Protein 5MUJ (pdb70)

InterPro domains:
  IPR006101 Glycoside hydrolase, family 2 [PR00132] (683-697)
  IPR006101 Glycoside hydrolase, family 2 [PR00132] (714-732)
  IPR006101 Glycoside hydrolase, family 2 [PR00132] (778-793)
  IPR006102 Glycoside hydrolase family 2, immunoglobulin-like beta-sandwich [PF00703] (569-666)
  IPR006103 Glycoside hydrolase family 2, catalytic domain [PF02836] (677-815)
  IPR008979 Galactose-binding-like domain superfamily [SSF49785] (380-556)
  IPR013783 Immunoglobulin-like fold [G3DSA:2.60.40.10] (556-666)
  IPR013783 Immunoglobulin-like fold [G3DSA:2.60.40.10] (971-1055)
  IPR017853 Glycoside hydrolase superfamily [SSF51445] (663-964)
  IPR021720 Malectin domain [PF11721] (1085-1246)
  IPR023296 Glycosyl hydrolase, five-bladed beta-propeller domain superfamily [G3DSA:2.115.10.20] (19-275)
  IPR023296 Glycosyl hydrolase, five-bladed beta-propeller domain superfamily [G3DSA:2.115.10.20] (276-390)
  IPR023296 Glycosyl hydrolase, five-bladed beta-propeller domain superfamily [SSF75005] (61-287)
  IPR023296 Glycosyl hydrolase, five-bladed beta-propeller domain superfamily [SSF75005] (272-367)
  IPR036156 Beta-Galactosidase/glucuronidase domain superfamily [SSF49303] (559-666)
  IPR051913 Glycosyl Hydrolase 2 Domain-Containing Protein [PTHR42732] (283-1397)
  IPR054593 Beta-mannosidase-like, galactose-binding domain-like [PF22666] (461-518)

Nearest PDB structures (foldseek):
  5muj-assembly1_A  TM=1.003E+00  e=3.094E-69  Bacteroides thetaiotaomicron VPI-5482
  5mui-assembly1_A  TM=1.002E+00  e=9.568E-66  Bacteroides thetaiotaomicron VPI-5482
  3r4z-assembly1_A  TM=6.146E-01  e=2.732E-10  Saccharophagus degradans 2-40
  4ak5-assembly1_B  TM=5.748E-01  e=1.061E-10  Phocaeicola plebeius
  3r4y-assembly1_A  TM=5.919E-01  e=2.214E-10  Saccharophagus degradans 2-40

Secondary structure (DSSP, 8-state):
---S---HHHHHH---EEEEEEE--SSTT-EEE-----EETTEE--EEEE--SSSSSS--EEEEEEEBSSSSS-EEEEEEE---TTSTTSSEEEE---SB--TTS--PBPPBTTBB--EEEES--SSTTSSS--EEE-EEBSS-TTS--PPEE-SS-SB-TTSTT--GGGSSEEEEE---B-TT-TTSSSB--EEEEEE-TTT--EEEEEE-EEB-----EE-TT---B---STT-EEE---------B--EEEES-TT-SSSEEEE-EEBSSSSS-EEP-S--SB---SGGGSSEEEEEEEEEETTEEEEEEEEE-TT--EEEEEEES--------PPPPP-

Sequence (343 aa):
KVTQEREQIYEEVKTPYKYGLLAVAPTDNYHKIDCPTVFRQGDKWLTYVVYNGKTGTDGRGYETWIAESDNLLDWRTLGRVLSYRDGKWDCNQRGGFPALPDEWGGSYELQTYKGRHWTYIGGEGTGYEAVKAPLFVGLASTKGDISTAHEWESLDKPILSSIHDKDAQWWEKLTQYKSTVYWDKDKTLGAPFVFYNAGGRHPETDLKGERVGIALSKDKTWKRYPGNPVFAHEADGTITGDAHIQKGDVYVFYFSAFEPSRKYKAFNTFAASYDLVNWTDWHGADLIIPSKNYDELFAHKSYVIKHDGVVYHFYCAVNNAEQRGIAIATSKPGRSAVRFPKPET

Organism: Bacteroides thetaiotaomicron (strain ATCC 29148 / DSM 2079 / JCM 5827 / CCUG 10774 / NCTC 10582 / VPI-5482 / E50) (NCBI:txid226186)

Solvent-accessible surface area: 13892 Å² total

Radius of gyration: 18.64 Å; Cα contacts (8 Å, |Δi|>4): 975; chains: 1; bounding box: 41×47×48 Å

Foldseek 3Di:
DCDLVVVVVCLVFFFPFFQWFQDFDPDQQKFKFDDDWADDPQKIKKIWIFRGNDQFPTQEIFMWMWIDNPVRHIGTAATAGAQDPPAFQNRYWTDDWEAFAAAQDRRHHDDDPQKTKKTWGGRGGGYADPGHATAIWMWIDNDDPNHRYYTDTDRDHLGFLPDPQHDQAANRHWHDDYWHQDPPCLVVERIKKTKHWGADPVPRAIEIAMFMWGDHHSHIHGDPPPPQGDDDDHHKYWDQDDWHDVQKIKKIKIAPRPVDPAGIAMAMWMDNRVRHTHGNPDDTRGGQDDQQQNRYWGHWDWHDYPNKIKTKTWGAHPLRGIGITIGMPDYHHDPDDHPDRDD

B-factor: mean 18.33, std 9.3, range [5.07, 83.89]

Structure (mmCIF, N/CA/C/O backbone):
data_5MUJ
#
_entry.id   5MUJ
#
_cell.length_a   49.460
_cell.length_b   80.000
_cell.length_c   50.810
_cell.angle_alpha   90.00
_cell.angle_beta   114.94
_cell.angle_gamma   90.00
#
_symmetry.space_group_name_H-M   'P 1 21 1'
#
loop_
_entity.id
_entity.type
_entity.pdbx_description
1 polymer Beta-galactosidase
2 branched 'alpha-L-rhamnopyranose-(1-2)-[alpha-L-rhamnopyranose-(1-3)]alpha-L-arabinopyranose-(1-4)-[4-O-[(1R)-1-hydroxyethyl]-2-O-methyl-alpha-L-fucopyranose-(1-2)]beta-D-galactopyranose-(1-2)-alpha-D-aceric acid-(1-4)-alpha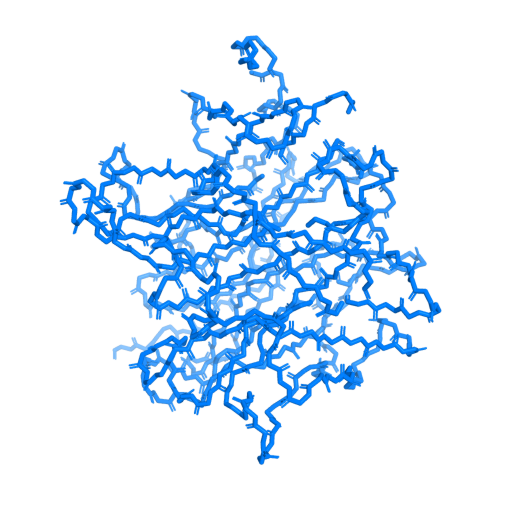-L-rhamnopyranose-(1-3)-3-C-(hydroxylmethyl)-alpha-D-erythrofuranose'
3 non-polymer 'ACETATE ION'
4 water water
#
loop_
_atom_site.group_PDB
_atom_site.id
_atom_site.type_symbol
_atom_site.label_atom_id
_atom_site.label_alt_id
_atom_site.label_comp_id
_atom_site.label_asym_id
_atom_site.label_entity_id
_atom_site.label_seq_id
_atom_site.pdbx_PDB_ins_code
_atom_site.Cartn_x
_atom_site.Cartn_y
_atom_site.Cartn_z
_atom_site.occupancy
_atom_site.B_iso_or_equiv
_atom_site.auth_seq_id
_atom_site.auth_comp_id
_atom_site.auth_asym_id
_atom_site.auth_atom_id
_atom_site.pdbx_PDB_model_num
ATOM 1 N N . LYS A 1 28 ? 9.365 0.817 -3.467 1.00 29.97 28 LYS A N 1
ATOM 2 C CA . LYS A 1 28 ? 9.726 1.430 -2.151 1.00 28.35 28 LYS A CA 1
ATOM 3 C C . LYS A 1 28 ? 8.480 1.612 -1.292 1.00 29.31 28 LYS A C 1
ATOM 4 O O . LYS A 1 28 ? 7.468 2.134 -1.759 1.00 34.71 28 LYS A O 1
ATOM 6 N N . VAL A 1 29 ? 8.571 1.190 -0.033 1.00 23.28 29 VAL A N 1
ATOM 7 C CA . VAL A 1 29 ? 7.503 1.364 0.941 1.00 20.98 29 VAL A CA 1
ATOM 8 C C . VAL A 1 29 ? 7.560 2.841 1.363 1.00 20.26 29 VAL A C 1
ATOM 9 O O . VAL A 1 29 ? 8.658 3.370 1.612 1.00 20.50 29 VAL A O 1
ATOM 13 N N . THR A 1 30 ? 6.406 3.519 1.401 1.00 20.43 30 THR A N 1
ATOM 14 C CA . THR A 1 30 ? 6.371 4.972 1.695 1.00 22.40 30 THR A CA 1
ATOM 15 C C . THR A 1 30 ? 6.881 5.272 3.110 1.00 21.47 30 THR A C 1
ATOM 16 O O . THR A 1 30 ? 6.799 4.410 3.987 1.00 22.35 30 THR A O 1
ATOM 20 N N . GLN A 1 31 ? 7.389 6.489 3.326 1.00 21.47 31 GLN A N 1
ATOM 21 C CA . GLN A 1 31 ? 7.812 6.887 4.676 1.00 23.65 31 GLN A CA 1
ATOM 22 C C . GLN A 1 31 ? 6.654 6.809 5.662 1.00 22.74 31 GLN A C 1
ATOM 23 O O . GLN A 1 31 ? 6.815 6.286 6.760 1.00 22.03 31 GLN A O 1
ATOM 29 N N . GLU A 1 32 ? 5.492 7.290 5.239 1.00 22.81 32 GLU A N 1
ATOM 30 C CA . GLU A 1 32 ? 4.263 7.189 6.027 1.00 23.58 32 GLU A CA 1
ATOM 31 C C . GLU A 1 32 ? 3.922 5.758 6.462 1.00 21.65 32 GLU A C 1
ATOM 32 O O . GLU A 1 32 ? 3.591 5.542 7.621 1.00 24.24 32 GLU A O 1
ATOM 38 N N . ARG A 1 33 ? 3.989 4.797 5.541 1.00 18.34 33 ARG A N 1
ATOM 39 C CA . ARG A 1 33 ? 3.689 3.397 5.864 1.00 18.79 33 ARG A CA 1
ATOM 40 C C . ARG A 1 33 ? 4.790 2.842 6.774 1.00 17.27 33 ARG A C 1
ATOM 41 O O . ARG A 1 33 ? 4.477 2.121 7.733 1.00 17.85 33 ARG A O 1
ATOM 57 N N . GLU A 1 35 ? 6.493 4.524 8.986 1.00 14.56 35 GLU A N 1
ATOM 58 C CA . GLU A 1 35 ? 6.158 5.082 10.320 1.00 14.40 35 GLU A CA 1
ATOM 59 C C . GLU A 1 35 ? 5.001 4.364 11.031 1.00 16.61 35 GLU A C 1
ATOM 60 O O . GLU A 1 35 ? 5.070 4.142 12.250 1.00 17.30 35 GLU A O 1
ATOM 66 N N . GLN A 1 36 ? 3.972 3.974 10.279 1.00 17.49 36 GLN A N 1
ATOM 67 C CA . GLN A 1 36 ? 2.870 3.174 10.833 1.00 14.16 36 GLN A CA 1
ATOM 68 C C . GLN A 1 36 ? 3.355 1.802 11.324 1.00 15.19 36 GLN A C 1
ATOM 69 O O . GLN A 1 36 ? 2.913 1.335 12.361 1.00 19.98 36 GLN A O 1
ATOM 75 N N . ILE A 1 37 ? 4.217 1.144 10.551 1.00 15.20 37 ILE A N 1
ATOM 76 C CA . ILE A 1 37 ? 4.798 -0.164 10.942 1.00 13.20 37 ILE A CA 1
ATOM 77 C C . ILE A 1 37 ? 5.612 -0.017 12.230 1.00 13.16 37 ILE A C 1
ATOM 78 O O . ILE A 1 37 ? 5.443 -0.808 13.157 1.00 15.99 37 ILE A O 1
ATOM 83 N N . TYR A 1 38 ? 6.444 1.024 12.314 1.00 12.88 38 TYR A N 1
ATOM 84 C CA . TYR A 1 38 ? 7.189 1.302 13.554 1.00 13.42 38 TYR A CA 1
ATOM 85 C C . TYR A 1 38 ? 6.251 1.401 14.788 1.00 13.58 38 TYR A C 1
ATOM 86 O O . TYR A 1 38 ? 6.504 0.786 15.809 1.00 12.41 38 TYR A O 1
ATOM 95 N N . GLU A 1 39 ? 5.186 2.180 14.673 1.00 11.86 39 GLU A N 1
ATOM 96 C CA . GLU A 1 39 ? 4.270 2.386 15.790 1.00 12.28 39 GLU A CA 1
ATOM 97 C C . GLU A 1 39 ? 3.609 1.057 16.143 1.00 13.51 39 GLU A C 1
ATOM 98 O O . GLU A 1 39 ? 3.408 0.764 17.308 1.00 14.67 39 GLU A O 1
ATOM 104 N N . GLU A 1 40 ? 3.300 0.242 15.140 1.00 13.94 40 GLU A N 1
ATOM 105 C CA . GLU A 1 40 ? 2.693 -1.085 15.359 1.00 14.60 40 GLU A CA 1
ATOM 106 C C . GLU A 1 40 ? 3.619 -2.088 16.064 1.00 11.69 40 GLU A C 1
ATOM 107 O O . GLU A 1 40 ? 3.151 -2.904 16.857 1.00 15.46 40 GLU A O 1
ATOM 113 N N . VAL A 1 41 ? 4.926 -2.061 15.749 1.00 11.86 41 VAL A N 1
ATOM 114 C CA . VAL A 1 41 ? 5.847 -3.110 16.256 1.00 10.97 41 VAL A CA 1
ATOM 115 C C . VAL A 1 41 ? 6.719 -2.710 17.444 1.00 10.29 41 VAL A C 1
ATOM 116 O O . VAL A 1 41 ? 7.401 -3.556 18.020 1.00 12.75 41 VAL A O 1
ATOM 120 N N . LYS A 1 42 ? 6.686 -1.444 17.847 1.00 9.99 42 LYS A N 1
ATOM 121 C CA . LYS A 1 42 ? 7.634 -0.985 18.855 1.00 9.79 42 LYS A CA 1
ATOM 122 C C . LYS A 1 42 ? 7.354 -1.596 20.226 1.00 9.40 42 LYS A C 1
ATOM 123 O O . LYS A 1 42 ? 6.194 -1.866 20.566 1.00 12.74 42 LYS A O 1
ATOM 129 N N . THR A 1 43 ? 8.427 -1.740 20.989 1.00 8.66 43 THR A N 1
ATOM 130 C CA . THR A 1 43 ? 8.444 -2.288 22.324 1.00 10.42 43 THR A CA 1
ATOM 131 C C . THR A 1 43 ? 9.383 -1.499 23.230 1.00 10.43 43 THR A C 1
ATOM 132 O O . THR A 1 43 ? 10.538 -1.864 23.418 1.00 11.28 43 THR A O 1
ATOM 136 N N . PRO A 1 44 ? 8.899 -0.371 23.784 1.00 10.56 44 PRO A N 1
ATOM 137 C CA . PRO A 1 44 ? 9.734 0.486 24.620 1.00 11.63 44 PRO A CA 1
ATOM 138 C C . PRO A 1 44 ? 10.142 -0.062 25.999 1.00 11.26 44 PRO A C 1
ATOM 139 O O . PRO A 1 44 ? 11.110 0.444 26.583 1.00 12.10 44 PRO A O 1
ATOM 143 N N . TYR A 1 45 ? 9.425 -1.084 26.479 1.00 10.89 45 TYR A N 1
ATOM 144 C CA . TYR A 1 45 ? 9.424 -1.469 27.930 1.00 10.35 45 TYR A CA 1
ATOM 145 C C . TYR A 1 45 ? 10.158 -2.818 28.099 1.00 10.76 45 TYR A C 1
ATOM 146 O O . TYR A 1 45 ? 9.687 -3.877 27.641 1.00 13.55 45 TYR A O 1
ATOM 155 N N . LYS A 1 46 ? 11.310 -2.788 28.747 1.00 11.76 46 LYS A N 1
ATOM 156 C CA . LYS A 1 46 ? 12.136 -4.020 28.862 1.00 11.21 46 LYS A CA 1
ATOM 157 C C . LYS A 1 46 ? 11.719 -4.834 30.081 1.00 13.18 46 LYS A C 1
ATOM 158 O O . LYS A 1 46 ? 11.883 -4.404 31.221 1.00 16.69 46 LYS A O 1
ATOM 164 N N . TYR A 1 47 ? 11.178 -6.005 29.814 1.00 13.14 47 TYR A N 1
ATOM 165 C CA . TYR A 1 47 ? 10.696 -6.903 30.896 1.00 10.27 47 TYR A CA 1
ATOM 166 C C . TYR A 1 47 ? 11.896 -7.472 31.622 1.00 11.54 47 TYR A C 1
ATOM 167 O O . TYR A 1 47 ? 11.962 -7.477 32.843 1.00 13.82 47 TYR A O 1
ATOM 176 N N . GLY A 1 48 ? 12.849 -7.970 30.837 1.00 11.17 48 GLY A N 1
ATOM 177 C CA . GLY A 1 48 ? 14.123 -8.463 31.308 1.00 10.30 48 GLY A CA 1
ATOM 178 C C . GLY A 1 48 ? 14.322 -9.862 30.775 1.00 9.76 48 GLY A C 1
ATOM 179 O O . GLY A 1 48 ? 13.691 -10.250 29.777 1.00 11.58 48 GLY A O 1
ATOM 180 N N A LEU A 1 49 ? 15.165 -10.628 31.444 0.50 9.86 49 LEU A N 1
ATOM 181 N N B LEU A 1 49 ? 15.184 -10.625 31.448 0.50 11.40 49 LEU A N 1
ATOM 182 C CA A LEU A 1 49 ? 15.566 -11.930 30.913 0.50 9.06 49 LEU A CA 1
ATOM 183 C CA B LEU A 1 49 ? 15.623 -11.978 31.014 0.50 12.11 49 LEU A CA 1
ATOM 184 C C A LEU A 1 49 ? 14.418 -12.923 30.940 0.50 10.22 49 LEU A C 1
ATOM 185 C C B LEU A 1 49 ? 14.513 -13.014 31.003 0.50 11.90 49 LEU A C 1
ATOM 186 O O A LEU A 1 49 ? 13.576 -12.927 31.883 0.50 11.16 49 LEU A O 1
ATOM 187 O O B LEU A 1 49 ? 13.838 -13.190 32.044 0.50 12.91 49 LEU A O 1
ATOM 196 N N . ALA A 1 50 ? 14.358 -13.739 29.900 1.00 12.65 50 ALA A N 1
ATOM 197 C CA . ALA A 1 50 ? 13.387 -14.813 29.767 1.00 13.42 50 ALA A CA 1
ATOM 198 C C . ALA A 1 50 ? 14.077 -16.147 30.075 1.00 12.77 50 ALA A C 1
ATOM 199 O O . ALA A 1 50 ? 13.547 -17.014 30.770 1.00 13.64 50 ALA A O 1
ATOM 201 N N . VAL A 1 51 ? 15.238 -16.333 29.452 1.00 12.22 51 VAL A N 1
ATOM 202 C CA . VAL A 1 51 ? 16.036 -17.514 29.614 1.00 12.63 51 VAL A CA 1
ATOM 203 C C . VAL A 1 51 ? 17.485 -17.121 29.791 1.00 13.31 51 VAL A C 1
ATOM 204 O O . VAL A 1 51 ? 18.058 -16.533 28.880 1.00 12.74 51 VAL A O 1
ATOM 208 N N . ALA A 1 52 ? 18.093 -17.490 30.905 1.00 12.19 52 ALA A N 1
ATOM 209 C CA . ALA A 1 52 ? 19.439 -17.137 31.268 1.00 14.38 52 ALA A CA 1
ATOM 210 C C . ALA A 1 52 ? 20.263 -18.362 31.673 1.00 13.38 52 ALA A C 1
ATOM 211 O O . ALA A 1 52 ? 19.741 -19.294 32.293 1.00 15.52 52 ALA A O 1
ATOM 213 N N . PRO A 1 53 ? 21.564 -18.368 31.313 1.00 13.28 53 PRO A N 1
ATOM 214 C CA . PRO A 1 53 ? 22.478 -19.382 31.832 1.00 12.87 53 PRO A CA 1
ATOM 215 C C . PRO A 1 53 ? 22.670 -19.263 33.338 1.00 13.15 53 PRO A C 1
ATOM 216 O O . PRO A 1 53 ? 22.660 -18.133 33.875 1.00 13.62 53 PRO A O 1
ATOM 220 N N . THR A 1 54 ? 22.769 -20.416 33.986 1.00 15.61 54 THR A N 1
ATOM 221 C CA . THR A 1 54 ? 22.946 -20.472 35.446 1.00 16.72 54 THR A CA 1
ATOM 222 C C . THR A 1 54 ? 24.429 -20.422 35.877 1.00 16.90 54 THR A C 1
ATOM 223 O O . THR A 1 54 ? 24.721 -20.313 37.059 1.00 21.80 54 THR A O 1
ATOM 227 N N . ASP A 1 55 ? 25.361 -20.413 34.922 1.00 17.41 55 ASP A N 1
ATOM 228 C CA . ASP A 1 55 ? 26.772 -20.213 35.227 1.00 16.07 55 ASP A CA 1
ATOM 229 C C . ASP A 1 55 ? 27.394 -19.458 34.066 1.00 13.58 55 ASP A C 1
ATOM 230 O O . ASP A 1 55 ? 26.693 -19.177 33.094 1.00 14.82 55 ASP A O 1
ATOM 235 N N . ASN A 1 56 ? 28.686 -19.138 34.173 1.00 13.87 56 ASN A N 1
ATOM 236 C CA . ASN A 1 56 ? 29.398 -18.370 33.138 1.00 13.68 56 ASN A CA 1
ATOM 237 C C . ASN A 1 56 ? 29.996 -19.175 31.992 1.00 14.10 56 ASN A C 1
ATOM 238 O O . ASN A 1 56 ? 30.574 -18.579 31.106 1.00 17.49 56 ASN A O 1
ATOM 243 N N . TYR A 1 57 ? 29.777 -20.483 31.981 1.00 12.31 57 TYR A N 1
ATOM 244 C CA . TYR A 1 57 ? 30.292 -21.381 30.940 1.00 13.07 57 TYR A CA 1
ATOM 245 C C . TYR A 1 57 ? 29.159 -21.933 30.055 1.00 12.78 57 TYR A C 1
ATOM 246 O O . TYR A 1 57 ? 29.268 -23.014 29.435 1.00 16.18 57 TYR A O 1
ATOM 255 N N . HIS A 1 58 ? 28.087 -21.162 29.939 1.00 11.90 58 HIS A N 1
ATOM 256 C CA . HIS A 1 58 ? 27.022 -21.403 28.986 1.00 11.07 58 HIS A CA 1
ATOM 257 C C . HIS A 1 58 ? 26.544 -20.054 28.509 1.00 11.58 58 HIS A C 1
ATOM 258 O O . HIS A 1 58 ? 26.514 -19.063 29.282 1.00 12.30 58 HIS A O 1
ATOM 265 N N . LYS A 1 59 ? 26.164 -20.006 27.235 1.00 10.93 59 LYS A N 1
ATOM 266 C CA . LYS A 1 59 ? 25.583 -18.837 26.624 1.00 9.96 59 LYS A CA 1
ATOM 267 C C . LYS A 1 59 ? 24.337 -19.269 25.876 1.00 10.28 59 LYS A C 1
ATOM 268 O O . LYS A 1 59 ? 24.347 -20.289 25.204 1.00 13.83 59 LYS A O 1
ATOM 274 N N . ILE A 1 60 ? 23.292 -18.456 25.950 1.00 10.73 60 ILE A N 1
ATOM 275 C CA . ILE A 1 60 ? 21.964 -18.777 25.426 1.00 10.79 60 ILE A CA 1
ATOM 276 C C . ILE A 1 60 ? 21.526 -17.706 24.401 1.00 11.18 60 ILE A C 1
ATOM 277 O O . ILE A 1 60 ? 21.571 -16.509 24.702 1.00 11.71 60 ILE A O 1
ATOM 282 N N . ASP A 1 61 ? 21.014 -18.145 23.250 1.00 9.75 61 ASP A N 1
ATOM 283 C CA . ASP A 1 61 ? 20.715 -17.233 22.135 1.00 8.81 61 ASP A CA 1
ATOM 284 C C . ASP A 1 61 ? 19.630 -17.802 21.218 1.00 8.51 61 ASP A C 1
ATOM 285 O O . ASP A 1 61 ? 19.150 -18.954 21.410 1.00 9.88 61 ASP A O 1
ATOM 290 N N . CYS A 1 62 ? 19.235 -17.007 20.242 1.00 9.06 62 CYS A N 1
ATOM 291 C CA . CYS A 1 62 ? 18.532 -17.450 19.050 1.00 10.83 62 CYS A CA 1
ATOM 292 C C . CYS A 1 62 ? 17.150 -18.008 19.343 1.00 9.92 62 CYS A C 1
ATOM 293 O O . CYS A 1 62 ? 16.896 -19.159 19.064 1.00 11.73 62 CYS A O 1
ATOM 296 N N . PRO A 1 63 ? 16.272 -17.189 19.982 1.00 11.80 63 PRO A N 1
ATOM 297 C CA . PRO A 1 63 ? 14.918 -17.593 20.190 1.00 11.99 63 PRO A CA 1
ATOM 298 C C . PRO A 1 63 ? 14.052 -17.753 18.953 1.00 12.21 63 PRO A C 1
ATOM 299 O O . PRO A 1 63 ? 14.088 -16.909 18.026 1.00 13.02 63 PRO A O 1
ATOM 303 N N . THR A 1 64 ? 13.259 -18.818 18.957 1.00 10.66 64 THR A N 1
ATOM 304 C CA . THR A 1 64 ? 12.150 -18.950 18.040 1.00 10.08 64 THR A CA 1
ATOM 305 C C . THR A 1 64 ? 10.930 -19.289 18.893 1.00 9.89 64 THR A C 1
ATOM 306 O O . THR A 1 64 ? 10.945 -20.291 19.618 1.00 12.76 64 THR A O 1
ATOM 310 N N . VAL A 1 65 ? 9.906 -18.457 18.804 1.00 9.83 65 VAL A N 1
ATOM 311 C CA . VAL A 1 65 ? 8.702 -18.630 19.668 1.00 9.79 65 VAL A CA 1
ATOM 312 C C . VAL A 1 65 ? 7.510 -19.031 18.829 1.00 11.20 65 VAL A C 1
ATOM 313 O O . VAL A 1 65 ? 7.228 -18.447 17.787 1.00 12.38 65 VAL A O 1
ATOM 317 N N . PHE A 1 66 ? 6.797 -20.034 19.327 1.00 11.54 66 PHE A N 1
ATOM 318 C CA . PHE A 1 66 ? 5.601 -20.507 18.665 1.00 12.30 66 PHE A CA 1
ATOM 319 C C . PHE A 1 66 ? 4.580 -21.075 19.663 1.00 13.75 66 PHE A C 1
ATOM 320 O O . PHE A 1 66 ? 4.864 -21.202 20.834 1.00 15.38 66 PHE A O 1
ATOM 328 N N . ARG A 1 67 ? 3.399 -21.384 19.159 1.00 15.14 67 ARG A N 1
ATOM 329 C CA . ARG A 1 67 ? 2.258 -21.789 20.015 1.00 17.41 67 ARG A CA 1
ATOM 330 C C . ARG A 1 67 ? 1.714 -23.137 19.534 1.00 18.92 67 ARG A C 1
ATOM 331 O O . ARG A 1 67 ? 1.583 -23.357 18.347 1.00 17.48 67 ARG A O 1
ATOM 339 N N . GLN A 1 68 ? 1.410 -24.035 20.471 1.00 17.69 68 GLN A N 1
ATOM 340 C CA . GLN A 1 68 ? 0.639 -25.258 20.172 1.00 18.90 68 GLN A CA 1
ATOM 341 C C . GLN A 1 68 ? -0.360 -25.438 21.289 1.00 20.96 68 GLN A C 1
ATOM 342 O O . GLN A 1 68 ? 0.045 -25.522 22.440 1.00 22.14 68 GLN A O 1
ATOM 348 N N . GLY A 1 69 ? -1.637 -25.539 20.926 1.00 22.17 69 GLY A N 1
ATOM 349 C CA . GLY A 1 69 ? -2.720 -25.523 21.893 1.00 25.49 69 GLY A CA 1
ATOM 350 C C . GLY A 1 69 ? -2.778 -24.112 22.432 1.00 30.66 69 GLY A C 1
ATOM 351 O O . GLY A 1 69 ? -2.875 -23.162 21.648 1.00 27.96 69 GLY A O 1
ATOM 352 N N . ASP A 1 70 ? -2.701 -23.968 23.752 1.00 32.46 70 ASP A N 1
ATOM 353 C CA . ASP A 1 70 ? -2.517 -22.652 24.377 1.00 30.89 70 ASP A CA 1
ATOM 354 C C . ASP A 1 70 ? -1.159 -22.522 25.067 1.00 28.85 70 ASP A C 1
ATOM 355 O O . ASP A 1 70 ? -0.941 -21.559 25.805 1.00 35.39 70 ASP A O 1
ATOM 360 N N . LYS A 1 71 ? -0.249 -23.470 24.811 1.00 23.47 71 LYS A N 1
ATOM 361 C CA . LYS A 1 71 ? 1.110 -23.409 25.341 1.00 16.42 71 LYS A CA 1
ATOM 362 C C . LYS A 1 71 ? 2.049 -22.688 24.384 1.00 15.91 71 LYS A C 1
ATOM 363 O O . LYS A 1 71 ? 2.059 -22.986 23.188 1.00 21.85 71 LYS A O 1
ATOM 369 N N . TRP A 1 72 ? 2.870 -21.807 24.947 1.00 14.69 72 TRP A N 1
ATOM 370 C CA . TRP A 1 72 ? 3.916 -21.140 24.199 1.00 13.90 72 TRP A CA 1
ATOM 371 C C . TRP A 1 72 ? 5.230 -21.934 24.318 1.00 14.84 72 TRP A C 1
ATOM 372 O O . TRP A 1 72 ? 5.611 -22.393 25.392 1.00 15.71 72 TRP A O 1
ATOM 383 N N . LEU A 1 73 ? 5.921 -22.086 23.188 1.00 13.34 73 LEU A N 1
ATOM 384 C CA . LEU A 1 73 ? 7.167 -22.829 23.123 1.00 14.39 73 LEU A CA 1
ATOM 385 C C . LEU A 1 73 ? 8.281 -21.926 22.563 1.00 12.01 73 LEU A C 1
ATOM 386 O O . LEU A 1 73 ? 7.972 -21.014 21.821 1.00 13.86 73 LEU A O 1
ATOM 399 N N . THR A 1 75 ? 12.276 -22.436 21.108 1.00 9.94 75 THR A N 1
ATOM 400 C CA . THR A 1 75 ? 13.588 -23.112 20.897 1.00 10.05 75 THR A CA 1
ATOM 401 C C . THR A 1 75 ? 14.677 -22.071 21.040 1.00 10.32 75 THR A C 1
ATOM 402 O O . THR A 1 75 ? 14.438 -20.907 20.824 1.00 11.50 75 THR A O 1
ATOM 406 N N . TYR A 1 76 ? 15.825 -22.514 21.526 1.00 10.14 76 TYR A N 1
ATOM 407 C CA . TYR A 1 76 ? 17.011 -21.662 21.671 1.00 10.27 76 TYR A CA 1
ATOM 408 C C . TYR A 1 76 ? 18.308 -22.486 21.592 1.00 9.90 76 TYR A C 1
ATOM 409 O O . TYR A 1 76 ? 18.289 -23.702 21.709 1.00 11.68 76 TYR A O 1
ATOM 418 N N . VAL A 1 77 ? 19.419 -21.803 21.321 1.00 9.96 77 VAL A N 1
ATOM 419 C CA . VAL A 1 77 ? 20.682 -22.492 21.246 1.00 10.97 77 VAL A CA 1
ATOM 420 C C . VAL A 1 77 ? 21.495 -22.206 22.515 1.00 10.58 77 VAL A C 1
ATOM 421 O O . VAL A 1 77 ? 21.383 -21.135 23.136 1.00 13.83 77 VAL A O 1
ATOM 425 N N . VAL A 1 78 ? 22.272 -23.191 22.905 1.00 9.58 78 VAL A N 1
ATOM 426 C CA . VAL A 1 78 ? 23.189 -23.104 23.996 1.00 9.77 78 VAL A CA 1
ATOM 427 C C . VAL A 1 78 ? 24.620 -23.385 23.442 1.00 10.42 78 VAL A C 1
ATOM 428 O O . VAL A 1 78 ? 24.871 -24.383 22.737 1.00 11.11 78 VAL A O 1
ATOM 432 N N . TYR A 1 79 ? 25.543 -22.524 23.798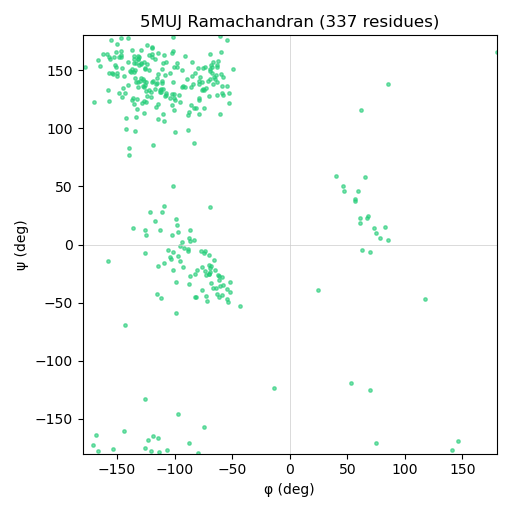 1.00 10.83 79 TYR A N 1
ATOM 433 C CA . TYR A 1 79 ? 26.992 -22.747 23.584 1.00 10.91 79 TYR A CA 1
ATOM 434 C C . TYR A 1 79 ? 27.586 -23.002 24.957 1.00 11.25 79 TYR A C 1
ATOM 435 O O . TYR A 1 79 ? 27.308 -22.223 25.889 1.00 12.02 79 TYR A O 1
ATOM 444 N N . ASN A 1 80 ? 28.321 -24.098 25.115 1.00 12.27 80 ASN A N 1
ATOM 445 C CA . ASN A 1 80 ? 28.732 -24.569 26.452 1.00 13.32 80 ASN A CA 1
ATOM 446 C C . ASN A 1 80 ? 30.168 -24.219 26.784 1.00 12.99 80 ASN A C 1
ATOM 447 O O . ASN A 1 80 ? 30.957 -25.065 27.229 1.00 13.35 80 ASN A O 1
ATOM 452 N N . GLY A 1 81 ? 30.479 -22.945 26.593 1.00 14.66 81 GLY A N 1
ATOM 453 C CA . GLY A 1 81 ? 31.791 -22.397 26.904 1.00 14.22 81 GLY A CA 1
ATOM 454 C C . GLY A 1 81 ? 31.652 -20.956 27.366 1.00 13.38 81 GLY A C 1
ATOM 455 O O . GLY A 1 81 ? 30.638 -20.322 27.101 1.00 14.80 81 GLY A O 1
ATOM 456 N N . LYS A 1 82 ? 32.686 -20.456 28.037 1.00 16.21 82 LYS A N 1
ATOM 457 C CA . LYS A 1 82 ? 32.828 -19.018 28.379 1.00 17.25 82 LYS A CA 1
ATOM 458 C C . LYS A 1 82 ? 33.507 -18.167 27.304 1.00 18.90 82 LYS A C 1
ATOM 459 O O . LYS A 1 82 ? 33.206 -16.984 27.153 1.00 21.78 82 LYS A O 1
ATOM 465 N N . THR A 1 83 ? 34.451 -18.781 26.604 1.00 18.83 83 THR A N 1
ATOM 466 C CA . THR A 1 83 ? 35.303 -18.103 25.628 1.00 19.29 83 THR A CA 1
ATOM 467 C C . THR A 1 83 ? 34.995 -18.614 24.217 1.00 19.53 83 THR A C 1
ATOM 468 O O . THR A 1 83 ? 34.117 -19.470 24.021 1.00 17.40 83 THR A O 1
ATOM 472 N N . GLY A 1 84 ? 35.743 -18.083 23.247 1.00 19.01 84 GLY A N 1
ATOM 473 C CA . GLY A 1 84 ? 35.631 -18.478 21.842 1.00 17.48 84 GLY A CA 1
ATOM 474 C C . GLY A 1 84 ? 36.017 -19.904 21.510 1.00 17.16 84 GLY A C 1
ATOM 475 O O . GLY A 1 84 ? 35.609 -20.423 20.482 1.00 16.77 84 GLY A O 1
ATOM 476 N N . THR A 1 85 ? 36.822 -20.542 22.354 1.00 18.03 85 THR A N 1
ATOM 477 C CA . THR A 1 85 ? 37.316 -21.875 22.027 1.00 18.00 85 THR A CA 1
ATOM 478 C C . THR A 1 85 ? 37.088 -22.991 23.035 1.00 18.61 85 THR A C 1
ATOM 479 O O . THR A 1 85 ? 37.366 -24.144 22.708 1.00 18.96 85 THR A O 1
ATOM 483 N N . ASP A 1 86 ? 36.580 -22.675 24.233 1.00 19.39 86 ASP A N 1
ATOM 484 C CA . ASP A 1 86 ? 36.481 -23.686 25.292 1.00 17.95 86 ASP A CA 1
ATOM 485 C C . ASP A 1 86 ? 35.281 -24.610 25.159 1.00 15.75 86 ASP A C 1
ATOM 486 O O . ASP A 1 86 ? 35.324 -25.718 25.676 1.00 21.96 86 ASP A O 1
ATOM 491 N N . GLY A 1 87 ? 34.243 -24.185 24.444 1.00 14.10 87 GLY A N 1
ATOM 492 C CA . GLY A 1 87 ? 33.017 -24.956 24.347 1.00 14.81 87 GLY A CA 1
ATOM 493 C C . GLY A 1 87 ? 33.077 -25.875 23.161 1.00 14.66 87 GLY A C 1
ATOM 494 O O . GLY A 1 87 ? 33.870 -25.682 22.261 1.00 14.85 87 GLY A O 1
ATOM 495 N N . ARG A 1 88 ? 32.224 -26.873 23.153 1.00 11.90 88 ARG A N 1
ATOM 496 C CA . ARG A 1 88 ? 32.144 -27.807 22.048 1.00 12.62 88 ARG A CA 1
ATOM 497 C C . ARG A 1 88 ? 31.412 -27.190 20.844 1.00 13.16 88 ARG A C 1
ATOM 498 O O . ARG A 1 88 ? 31.801 -27.428 19.687 1.00 13.89 88 ARG A O 1
ATOM 506 N N . GLY A 1 89 ? 30.354 -26.428 21.123 1.00 13.43 89 GLY A N 1
ATOM 507 C CA . GLY A 1 89 ? 29.507 -25.853 20.099 1.00 12.02 89 GLY A CA 1
ATOM 508 C C . GLY A 1 89 ? 28.045 -25.755 20.513 1.00 11.05 89 GLY A C 1
ATOM 509 O O . GLY A 1 89 ? 27.721 -25.925 21.668 1.00 12.70 89 GLY A O 1
ATOM 510 N N . TYR A 1 90 ? 27.188 -25.454 19.559 1.00 11.04 90 TYR A N 1
ATOM 511 C CA . TYR A 1 90 ? 25.761 -25.361 19.743 1.00 11.41 90 TYR A CA 1
ATOM 512 C C . TYR A 1 90 ? 25.015 -26.676 19.928 1.00 10.19 90 TYR A C 1
ATOM 513 O O . TYR A 1 90 ? 25.258 -27.648 19.194 1.00 13.04 90 TYR A O 1
ATOM 522 N N . GLU A 1 91 ? 24.098 -26.687 20.928 1.00 10.56 91 GLU A N 1
ATOM 523 C CA . GLU A 1 91 ? 22.910 -27.563 20.942 1.00 10.14 91 GLU A CA 1
ATOM 524 C C . GLU A 1 91 ? 21.635 -26.726 20.989 1.00 10.31 91 GLU A C 1
ATOM 525 O O . GLU A 1 91 ? 21.683 -25.549 21.311 1.00 11.00 91 GLU A O 1
ATOM 531 N N . THR A 1 92 ? 20.522 -27.343 20.616 1.00 9.68 92 THR A N 1
ATOM 532 C CA . THR A 1 92 ? 19.262 -26.662 20.592 1.00 10.23 92 THR A CA 1
ATOM 533 C C . THR A 1 92 ? 18.398 -27.303 21.683 1.00 9.94 92 THR A C 1
ATOM 534 O O . THR A 1 92 ? 18.266 -28.529 21.805 1.00 11.32 92 THR A O 1
ATOM 538 N N . TRP A 1 93 ? 17.802 -26.394 22.450 1.00 9.02 93 TRP A N 1
ATOM 539 C CA . TRP A 1 93 ? 16.916 -26.722 23.578 1.00 9.12 93 TRP A CA 1
ATOM 540 C C . TRP A 1 93 ? 15.529 -26.118 23.294 1.00 10.70 93 TRP A C 1
ATOM 541 O O . TRP A 1 93 ? 15.320 -25.244 22.447 1.00 11.75 93 TRP A O 1
ATOM 552 N N . ILE A 1 94 ? 14.603 -26.542 24.126 1.00 10.90 94 ILE A N 1
ATOM 553 C CA . ILE A 1 94 ? 13.202 -26.054 24.098 1.00 10.76 94 ILE A CA 1
ATOM 554 C C . ILE A 1 94 ? 12.703 -25.712 25.522 1.00 10.85 94 ILE A C 1
ATOM 555 O O . ILE A 1 94 ? 12.995 -26.422 26.474 1.00 12.22 94 ILE A O 1
ATOM 560 N N . ALA A 1 95 ? 11.962 -24.608 25.599 1.00 10.88 95 ALA A N 1
ATOM 561 C CA . ALA A 1 95 ? 11.364 -24.202 26.855 1.00 10.28 95 ALA A CA 1
ATOM 562 C C . ALA A 1 95 ? 9.919 -23.901 26.604 1.00 10.83 95 ALA A C 1
ATOM 563 O O . ALA A 1 95 ? 9.461 -23.653 25.495 1.00 12.21 95 ALA A O 1
ATOM 565 N N . GLU A 1 96 ? 9.150 -24.049 27.676 1.00 12.41 96 GLU A N 1
ATOM 566 C CA . GLU A 1 96 ? 7.709 -23.745 27.607 1.00 13.56 96 GLU A CA 1
ATOM 567 C C . GLU A 1 96 ? 7.281 -22.577 28.532 1.00 13.63 96 GLU A C 1
ATOM 568 O O . GLU A 1 96 ? 7.993 -22.222 29.463 1.00 12.76 96 GLU A O 1
ATOM 574 N N . SER A 1 97 ? 6.130 -21.994 28.194 1.00 12.84 97 SER A N 1
ATOM 575 C CA . SER A 1 97 ? 5.502 -20.877 28.933 1.00 13.73 97 SER A CA 1
ATOM 576 C C . SER A 1 97 ? 4.003 -20.872 28.742 1.00 16.31 97 SER A C 1
ATOM 577 O O . SER A 1 97 ? 3.465 -21.218 27.667 1.00 19.04 97 SER A O 1
ATOM 580 N N . ASP A 1 98 ? 3.342 -20.444 29.806 1.00 16.14 98 ASP A N 1
ATOM 581 C CA . ASP A 1 98 ? 1.906 -20.132 29.764 1.00 15.18 98 ASP A CA 1
ATOM 582 C C . ASP A 1 98 ? 1.603 -18.659 29.519 1.00 16.49 98 ASP A C 1
ATOM 583 O O . ASP A 1 98 ? 0.437 -18.322 29.258 1.00 19.92 98 ASP A O 1
ATOM 588 N N . ASN A 1 99 ? 2.594 -17.762 29.648 1.00 15.99 99 ASN A N 1
ATOM 589 C CA . ASN A 1 99 ? 2.269 -16.322 29.619 1.00 17.35 99 ASN A CA 1
ATOM 590 C C . ASN A 1 99 ? 3.213 -15.469 28.781 1.00 17.68 99 ASN A C 1
ATOM 591 O O . ASN A 1 99 ? 3.188 -14.234 28.879 1.00 17.94 99 ASN A O 1
ATOM 596 N N . LEU A 1 100 ? 4.017 -16.138 27.952 1.00 19.16 100 LEU A N 1
ATOM 597 C CA . LEU A 1 100 ? 5.135 -15.531 27.164 1.00 14.39 100 LEU A CA 1
ATOM 598 C C . LEU A 1 100 ? 6.299 -14.895 27.952 1.00 14.16 100 LEU A C 1
ATOM 599 O O . LEU A 1 100 ? 7.318 -14.551 27.353 1.00 14.07 100 LEU A O 1
ATOM 604 N N . LEU A 1 101 ? 6.223 -14.818 29.278 1.00 12.12 101 LEU A N 1
ATOM 605 C CA . LEU A 1 101 ? 7.186 -14.088 30.084 1.00 11.15 101 LEU A CA 1
ATOM 606 C C . LEU A 1 101 ? 8.054 -14.996 30.953 1.00 12.85 101 LEU A C 1
ATOM 607 O O . LEU A 1 101 ? 9.258 -14.771 31.089 1.00 14.98 101 LEU A O 1
ATOM 612 N N . ASP A 1 102 ? 7.382 -15.952 31.609 1.00 15.89 102 ASP A N 1
ATOM 613 C CA . ASP A 1 102 ? 7.962 -16.939 32.495 1.00 16.90 102 ASP A CA 1
ATOM 614 C C . ASP A 1 102 ? 8.124 -18.255 31.735 1.00 13.58 102 ASP A C 1
ATOM 615 O O . ASP A 1 102 ? 7.131 -18.848 31.256 1.00 16.59 102 ASP A O 1
ATOM 620 N N . TRP A 1 103 ? 9.354 -18.728 31.737 1.00 11.52 103 TRP A N 1
ATOM 621 C CA . TRP A 1 103 ? 9.792 -19.842 30.842 1.00 11.96 103 TRP A CA 1
ATOM 622 C C . TRP A 1 103 ? 10.393 -20.976 31.647 1.00 12.28 103 TRP A C 1
ATOM 623 O O . TRP A 1 103 ? 11.133 -20.742 32.620 1.00 15.36 103 TRP A O 1
ATOM 634 N N . ARG A 1 104 ? 10.081 -22.208 31.246 1.00 13.49 104 ARG A N 1
ATOM 635 C CA . ARG A 1 104 ? 10.699 -23.386 31.873 1.00 15.24 104 ARG A CA 1
ATOM 636 C C . ARG A 1 104 ? 11.362 -24.286 30.821 1.00 13.65 104 ARG A C 1
ATOM 637 O O . ARG A 1 104 ? 10.699 -24.800 29.930 1.00 14.81 104 ARG A O 1
ATOM 645 N N . THR A 1 105 ? 12.655 -24.519 30.995 1.00 13.28 105 THR A N 1
ATOM 646 C CA . THR A 1 105 ? 13.416 -25.342 30.020 1.00 11.89 105 THR A CA 1
ATOM 647 C C . THR A 1 105 ? 13.071 -26.789 30.177 1.00 13.57 105 THR A C 1
ATOM 648 O O . THR A 1 105 ? 12.990 -27.296 31.334 1.00 15.16 105 THR A O 1
ATOM 652 N N . LEU A 1 106 ? 12.797 -27.441 29.035 1.00 12.29 106 LEU A N 1
ATOM 653 C CA . LEU A 1 106 ? 12.367 -28.837 29.030 1.00 12.38 106 LEU A CA 1
ATOM 654 C C . LEU A 1 106 ? 13.476 -29.835 28.724 1.00 12.17 106 LEU A C 1
ATOM 655 O O . LEU A 1 106 ? 13.424 -30.959 29.239 1.00 13.37 106 LEU A O 1
ATOM 660 N N . GLY A 1 107 ? 14.456 -29.443 27.901 1.00 14.19 107 G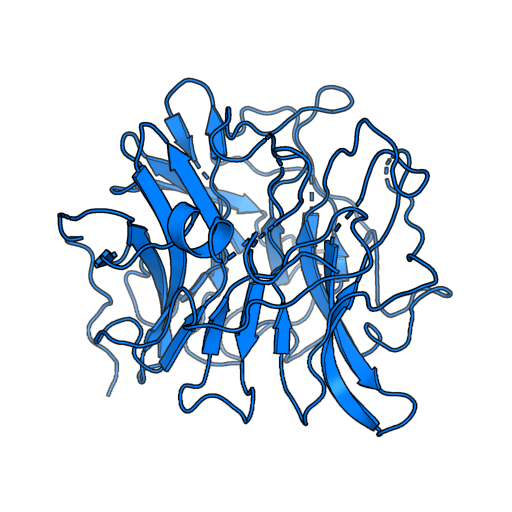LY A N 1
ATOM 661 C CA . GLY A 1 107 ? 15.526 -30.352 27.460 1.00 13.29 107 GLY A CA 1
ATOM 662 C C . GLY A 1 107 ? 15.832 -30.084 26.011 1.00 13.16 107 GLY A C 1
ATOM 663 O O . GLY A 1 107 ? 15.248 -29.189 25.394 1.00 13.71 107 GLY A O 1
ATOM 664 N N . ARG A 1 108 ? 16.749 -30.911 25.503 1.00 11.36 108 ARG A N 1
ATOM 665 C CA . ARG A 1 108 ? 17.260 -30.774 24.134 1.00 11.45 108 ARG A CA 1
ATOM 666 C C . ARG A 1 108 ? 16.329 -31.294 23.043 1.00 11.38 108 ARG A C 1
ATOM 667 O O . ARG A 1 108 ? 15.610 -32.300 23.227 1.00 13.74 108 ARG A O 1
ATOM 675 N N . VAL A 1 109 ? 16.350 -30.585 21.904 1.00 11.44 109 VAL A N 1
ATOM 676 C CA . VAL A 1 109 ? 15.723 -31.059 20.665 1.00 12.33 109 VAL A CA 1
ATOM 677 C C . VAL A 1 109 ? 16.711 -31.339 19.531 1.00 12.48 109 VAL A C 1
ATOM 678 O O . VAL A 1 109 ? 16.339 -32.043 18.581 1.00 12.92 109 VAL A O 1
ATOM 682 N N . LEU A 1 110 ? 17.927 -30.796 19.622 1.00 11.43 110 LEU A N 1
ATOM 683 C CA . LEU A 1 110 ? 19.032 -31.056 18.626 1.00 10.24 110 LEU A CA 1
ATOM 684 C C . LEU A 1 110 ? 20.308 -31.137 19.428 1.00 10.43 110 LEU A C 1
ATOM 685 O O . LEU A 1 110 ? 20.781 -30.128 19.968 1.00 11.55 110 LEU A O 1
ATOM 690 N N . SER A 1 111 ? 20.851 -32.349 19.531 1.00 10.60 111 SER A N 1
ATOM 691 C CA . SER A 1 111 ? 21.982 -32.642 20.399 1.00 10.71 111 SER A CA 1
ATOM 692 C C . SER A 1 111 ? 23.225 -32.905 19.536 1.00 10.39 111 SER A C 1
ATOM 693 O O . SER A 1 111 ? 23.092 -33.248 18.373 1.00 12.62 111 SER A O 1
ATOM 696 N N . TYR A 1 112 ? 24.398 -32.845 20.156 1.00 11.67 112 TYR A N 1
ATOM 697 C CA . TYR A 1 112 ? 25.641 -33.207 19.493 1.00 12.57 112 TYR A CA 1
ATOM 698 C C . TYR A 1 112 ? 25.478 -34.600 18.899 1.00 12.92 112 TYR A C 1
ATOM 699 O O . TYR A 1 112 ? 25.068 -35.538 19.580 1.00 14.56 112 TYR A O 1
ATOM 708 N N . ARG A 1 113 ? 25.839 -34.708 17.621 1.00 11.93 113 ARG A N 1
ATOM 709 C CA . ARG A 1 113 ? 25.525 -35.857 16.851 1.00 11.05 113 ARG A CA 1
ATOM 710 C C . ARG A 1 113 ? 26.835 -36.548 16.366 1.00 12.21 113 ARG A C 1
ATOM 711 O O . ARG A 1 113 ? 27.363 -36.293 15.247 1.00 13.98 113 ARG A O 1
ATOM 719 N N . ASP A 1 114 ? 27.375 -37.401 17.236 1.00 13.73 114 ASP A N 1
ATOM 720 C CA . ASP A 1 114 ? 28.701 -38.036 16.992 1.00 14.55 114 ASP A CA 1
ATOM 721 C C . ASP A 1 114 ? 28.733 -38.838 15.694 1.00 14.36 114 ASP A C 1
ATOM 722 O O . ASP A 1 114 ? 27.794 -39.586 15.384 1.00 15.81 114 ASP A O 1
ATOM 727 N N . GLY A 1 115 ? 29.823 -38.682 14.923 1.00 14.31 115 GLY A N 1
ATOM 728 C CA . GLY A 1 115 ? 29.997 -39.425 13.686 1.00 14.79 115 GLY A CA 1
ATOM 729 C C . GLY A 1 115 ? 29.359 -38.823 12.444 1.00 15.10 115 GLY A C 1
ATOM 730 O O . GLY A 1 115 ? 29.430 -39.437 11.370 1.00 17.37 115 GLY A O 1
ATOM 731 N N . LYS A 1 116 ? 28.769 -37.629 12.569 1.00 14.14 116 LYS A N 1
ATOM 732 C CA . LYS A 1 116 ? 28.079 -36.963 11.474 1.00 14.84 116 LYS A CA 1
ATOM 733 C C . LYS A 1 116 ? 28.733 -35.606 11.176 1.00 13.15 116 LYS A C 1
ATOM 734 O O . LYS A 1 116 ? 29.554 -35.137 11.932 1.00 14.23 116 LYS A O 1
ATOM 740 N N . TRP A 1 117 ? 28.321 -34.992 10.062 1.00 15.10 117 TRP A N 1
ATOM 741 C CA . TRP A 1 117 ? 28.881 -33.713 9.564 1.00 15.04 117 TRP A CA 1
ATOM 742 C C . TRP A 1 117 ? 28.684 -32.553 10.529 1.00 14.54 117 TRP A C 1
ATOM 743 O O . TRP A 1 117 ? 29.421 -31.585 10.522 1.00 16.53 117 TRP A O 1
ATOM 754 N N . ASP A 1 118 ? 27.642 -32.670 11.328 1.00 14.08 118 ASP A N 1
ATOM 755 C CA . ASP A 1 118 ? 27.254 -31.633 12.273 1.00 13.07 118 ASP A CA 1
ATOM 756 C C . ASP A 1 118 ? 27.540 -32.067 13.715 1.00 11.38 118 ASP A C 1
ATOM 757 O O . ASP A 1 118 ? 26.792 -31.727 14.621 1.00 14.18 118 ASP A O 1
ATOM 762 N N . CYS A 1 119 ? 28.594 -32.844 13.953 1.00 13.72 119 CYS A N 1
ATOM 763 C CA . CYS A 1 119 ? 28.784 -33.439 15.280 1.00 14.71 119 CYS A CA 1
ATOM 764 C C . CYS A 1 119 ? 28.943 -32.432 16.416 1.00 14.75 119 CYS A C 1
ATOM 765 O O . CYS A 1 119 ? 28.502 -32.704 17.526 1.00 17.01 119 CYS A O 1
ATOM 768 N N . ASN A 1 120 ? 29.498 -31.254 16.133 1.00 13.20 120 ASN A N 1
ATOM 769 C CA . ASN A 1 120 ? 29.843 -30.250 17.167 1.00 12.28 120 ASN A CA 1
ATOM 770 C C . ASN A 1 120 ? 28.978 -28.975 17.193 1.00 12.64 120 ASN A C 1
ATOM 771 O O . ASN A 1 120 ? 28.975 -28.266 18.202 1.00 13.47 120 ASN A O 1
ATOM 776 N N . GLN A 1 121 ? 28.221 -28.702 16.121 1.00 11.51 121 GLN A N 1
ATOM 777 C CA . GLN 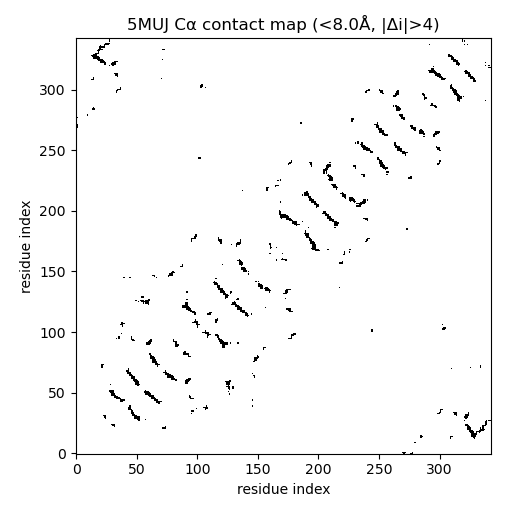A 1 121 ? 27.364 -27.511 16.023 1.00 11.92 121 GLN A CA 1
ATOM 778 C C . GLN A 1 121 ? 25.990 -27.893 15.527 1.00 11.79 121 GLN A C 1
ATOM 779 O O . GLN A 1 121 ? 25.861 -28.441 14.435 1.00 13.12 121 GLN A O 1
ATOM 785 N N . ARG A 1 122 ? 24.978 -27.682 16.381 1.00 10.93 122 ARG A N 1
ATOM 786 C CA . ARG A 1 122 ? 23.594 -28.082 16.114 1.00 10.50 122 ARG A CA 1
ATOM 787 C C . ARG A 1 122 ? 22.677 -26.967 16.605 1.00 10.41 122 ARG A C 1
ATOM 788 O O . ARG A 1 122 ? 22.068 -27.087 17.690 1.00 12.28 122 ARG A O 1
ATOM 796 N N . GLY A 1 123 ? 22.558 -25.867 15.859 1.00 10.89 123 GLY A N 1
ATOM 797 C CA . GLY A 1 123 ? 21.781 -24.698 16.329 1.00 9.81 123 GLY A CA 1
ATOM 798 C C . GLY A 1 123 ? 20.567 -24.464 15.463 1.00 9.75 123 GLY A C 1
ATOM 799 O O . GLY A 1 123 ? 20.653 -23.889 14.386 1.00 13.00 123 GLY A O 1
ATOM 800 N N . GLY A 1 124 ? 19.371 -24.745 15.986 1.00 9.41 124 GLY A N 1
ATOM 801 C CA . GLY A 1 124 ? 18.173 -24.864 15.173 1.00 11.09 124 GLY A CA 1
ATOM 802 C C . GLY A 1 124 ? 17.120 -23.783 15.225 1.00 10.12 124 GLY A C 1
ATOM 803 O O . GLY A 1 124 ? 16.970 -23.064 16.247 1.00 13.27 124 GLY A O 1
ATOM 804 N N . PHE A 1 125 ? 16.325 -23.714 14.143 1.00 9.69 125 PHE A N 1
ATOM 805 C CA . PHE A 1 125 ? 15.383 -22.660 13.876 1.00 10.25 125 PHE A CA 1
ATOM 806 C C . PHE A 1 125 ? 14.140 -23.293 13.235 1.00 10.94 125 PHE A C 1
ATOM 807 O O . PHE A 1 125 ? 14.088 -23.644 12.063 1.00 11.71 125 PHE A O 1
ATOM 815 N N . PRO A 1 126 ? 13.094 -23.527 14.023 1.00 11.35 126 PRO A N 1
ATOM 816 C CA . PRO A 1 126 ? 11.926 -24.113 13.405 1.00 11.70 126 PRO A CA 1
ATOM 817 C C . PRO A 1 126 ? 11.467 -23.421 12.117 1.00 12.28 126 PRO A C 1
ATOM 818 O O . PRO A 1 126 ? 11.696 -22.211 11.927 1.00 12.44 126 PRO A O 1
ATOM 822 N N . ALA A 1 127 ? 10.849 -24.224 11.250 1.00 11.44 127 ALA A N 1
ATOM 823 C CA . ALA A 1 127 ? 10.440 -23.802 9.928 1.00 11.42 127 ALA A CA 1
ATOM 824 C C . ALA A 1 127 ? 8.950 -23.793 9.748 1.00 11.28 127 ALA A C 1
ATOM 825 O O . ALA A 1 127 ? 8.183 -24.348 10.564 1.00 14.55 127 ALA A O 1
ATOM 827 N N . LEU A 1 128 ? 8.525 -23.123 8.699 1.00 10.14 128 LEU A N 1
ATOM 828 C CA . LEU A 1 128 ? 7.173 -23.013 8.272 1.00 12.10 128 LEU A CA 1
ATOM 829 C C . LEU A 1 128 ? 6.271 -22.377 9.362 1.00 11.30 128 LEU A C 1
ATOM 830 O O . LEU A 1 128 ? 5.150 -22.850 9.603 1.00 12.89 128 LEU A O 1
ATOM 835 N N . PRO A 1 129 ? 6.744 -21.274 9.970 1.00 12.71 129 PRO A N 1
ATOM 836 C CA . PRO A 1 129 ? 5.875 -20.598 10.940 1.00 14.01 129 PRO A CA 1
ATOM 837 C C . PRO A 1 129 ? 4.690 -19.941 10.210 1.00 16.18 129 PRO A C 1
ATOM 838 O O . PRO A 1 129 ? 4.857 -19.497 9.075 1.00 15.65 129 PRO A O 1
ATOM 842 N N . ASP A 1 130 ? 3.536 -19.846 10.874 1.00 18.51 130 ASP A N 1
ATOM 843 C CA . ASP A 1 130 ? 2.476 -18.959 10.430 1.00 17.87 130 ASP A CA 1
ATOM 844 C C . ASP A 1 130 ? 3.082 -17.543 10.476 1.00 18.73 130 ASP A C 1
ATOM 845 O O . ASP A 1 130 ? 3.530 -17.086 11.528 1.00 18.82 130 ASP A O 1
ATOM 858 N N . GLU A 1 132 ? 1.564 -14.705 9.641 1.00 15.54 132 GLU A N 1
ATOM 859 C CA . GLU A 1 132 ? 0.595 -13.631 9.923 1.00 16.54 132 GLU A CA 1
ATOM 860 C C . GLU A 1 132 ? 0.936 -12.847 11.212 1.00 14.83 132 GLU A C 1
ATOM 861 O O . GLU A 1 132 ? 0.919 -13.413 12.322 1.00 16.24 132 GLU A O 1
ATOM 867 N N . TRP A 1 133 ? 1.247 -11.562 11.052 1.00 14.58 133 TRP A N 1
ATOM 868 C CA . TRP A 1 133 ? 1.400 -10.634 12.179 1.00 14.17 133 TRP A CA 1
ATOM 869 C C . TRP A 1 133 ? 0.155 -10.670 13.081 1.00 14.59 133 TRP A C 1
ATOM 870 O O . TRP A 1 133 ? -0.968 -10.436 12.646 1.00 16.16 133 TRP A O 1
ATOM 881 N N . GLY A 1 134 ? 0.395 -10.997 14.332 1.00 16.00 134 GLY A N 1
ATOM 882 C CA . GLY A 1 134 ? -0.682 -11.157 15.305 1.00 15.97 134 GLY A CA 1
ATOM 883 C C . GLY A 1 134 ? -1.619 -12.340 15.072 1.00 18.96 134 GLY A C 1
ATOM 884 O O . GLY A 1 134 ? -2.751 -12.359 15.549 1.00 23.29 134 GLY A O 1
ATOM 885 N N . GLY A 1 135 ? -1.147 -13.352 14.358 1.00 16.52 135 GLY A N 1
ATOM 886 C CA . GLY A 1 135 ? -1.968 -14.498 14.019 1.00 18.19 135 GLY A CA 1
ATOM 887 C C . GLY A 1 135 ? -1.749 -15.648 14.982 1.00 17.59 135 GLY A C 1
ATOM 888 O O . GLY A 1 135 ? -1.482 -15.437 16.176 1.00 17.41 135 GLY A O 1
ATOM 889 N N . SER A 1 136 ? -1.829 -16.868 14.462 1.00 15.00 136 SER A N 1
ATOM 890 C CA . SER A 1 136 ? -1.846 -18.050 15.308 1.00 12.38 136 SER A CA 1
ATOM 891 C C . SER A 1 136 ? -0.534 -18.320 16.028 1.00 15.67 136 SER A C 1
ATOM 892 O O . SER A 1 136 ? -0.537 -18.881 17.112 1.00 17.70 136 SER A O 1
ATOM 895 N N . TYR A 1 137 ? 0.574 -17.965 15.365 1.00 17.24 137 TYR A N 1
ATOM 896 C CA . TYR A 1 137 ? 1.951 -18.282 15.778 1.00 16.58 137 TYR A CA 1
ATOM 897 C C . TYR A 1 137 ? 2.240 -19.768 15.848 1.00 14.85 137 TYR A C 1
ATOM 898 O O . TYR A 1 137 ? 3.191 -20.208 16.509 1.00 17.40 137 TYR A O 1
ATOM 907 N N . GLU A 1 138 ? 1.452 -20.537 15.107 1.00 14.47 138 GLU A N 1
ATOM 908 C CA . GLU A 1 138 ? 1.645 -21.966 15.045 1.00 16.59 138 GLU A CA 1
ATOM 909 C C . GLU A 1 138 ? 2.720 -22.252 13.975 1.00 16.40 138 GLU A C 1
ATOM 910 O O . GLU A 1 138 ? 2.998 -21.429 13.083 1.00 19.28 138 GLU A O 1
ATOM 916 N N . LEU A 1 139 ? 3.346 -23.407 14.116 1.00 15.66 139 LEU A N 1
ATOM 917 C CA . LEU A 1 139 ? 4.203 -23.991 13.087 1.00 15.18 139 LEU A CA 1
ATOM 918 C C . LEU A 1 139 ? 3.335 -24.853 12.200 1.00 16.09 139 LEU A C 1
ATOM 919 O O . LEU A 1 139 ? 2.422 -25.507 12.685 1.00 17.82 139 LEU A O 1
ATOM 924 N N . GLN A 1 140 ? 3.611 -24.857 10.900 1.00 18.26 140 GLN A N 1
ATOM 925 C CA . GLN A 1 140 ? 2.781 -25.582 9.963 1.00 16.73 140 GLN A CA 1
ATOM 926 C C . GLN A 1 140 ? 3.456 -26.901 9.625 1.00 17.01 140 GLN A C 1
ATOM 927 O O . GLN A 1 140 ? 4.680 -27.027 9.729 1.00 17.39 140 GLN A O 1
ATOM 933 N N . THR A 1 141 ? 2.654 -27.890 9.263 1.00 19.11 141 THR A N 1
ATOM 934 C CA . THR A 1 141 ? 3.168 -29.180 8.835 1.00 20.01 141 THR A CA 1
ATOM 935 C C . THR A 1 141 ? 3.218 -29.288 7.310 1.00 19.92 141 THR A C 1
ATOM 936 O O . THR A 1 141 ? 2.470 -28.621 6.567 1.00 21.27 141 THR A O 1
ATOM 940 N N . TYR A 1 142 ? 4.101 -30.173 6.870 1.00 15.91 142 TYR A N 1
ATOM 941 C CA . TYR A 1 142 ? 4.245 -30.531 5.470 1.00 17.97 142 TYR A CA 1
ATOM 942 C C . TYR A 1 142 ? 4.626 -32.013 5.451 1.00 18.06 142 TYR A C 1
ATOM 943 O O . TYR A 1 142 ? 5.552 -32.420 6.151 1.00 14.70 142 TYR A O 1
ATOM 952 N N . LYS A 1 143 ? 3.860 -32.802 4.691 1.00 20.24 143 LYS A N 1
ATOM 953 C CA . LYS A 1 143 ? 4.032 -34.248 4.584 1.00 20.39 143 LYS A CA 1
ATOM 954 C C . LYS A 1 143 ? 3.963 -34.907 5.960 1.00 22.26 143 LYS A C 1
ATOM 955 O O . LYS A 1 143 ? 4.691 -35.860 6.256 1.00 23.24 143 LYS A O 1
ATOM 961 N N . GLY A 1 144 ? 3.073 -34.369 6.793 1.00 21.81 144 GLY A N 1
ATOM 962 C CA . GLY A 1 144 ? 2.806 -34.896 8.114 1.00 22.17 144 GLY A CA 1
ATOM 963 C C . GLY A 1 144 ? 3.867 -34.621 9.154 1.00 19.49 144 GLY A C 1
ATOM 964 O O . GLY A 1 144 ? 3.811 -35.191 10.240 1.00 23.30 144 GLY A O 1
ATOM 965 N N . ARG A 1 145 ? 4.841 -33.762 8.831 1.00 16.31 145 ARG A N 1
ATOM 966 C CA . ARG A 1 145 ? 5.944 -33.471 9.724 1.00 16.11 145 ARG A CA 1
ATOM 967 C C . ARG A 1 145 ? 6.050 -31.984 10.001 1.00 15.26 145 ARG A C 1
ATOM 968 O O . ARG A 1 145 ? 5.615 -31.169 9.186 1.00 17.44 145 ARG A O 1
ATOM 976 N N . HIS A 1 146 ? 6.655 -31.655 11.142 1.00 15.66 146 HIS A N 1
ATOM 977 C CA . HIS A 1 146 ? 7.177 -30.309 11.404 1.00 14.10 146 HIS A CA 1
ATOM 978 C C . HIS A 1 146 ? 8.646 -30.280 11.016 1.00 13.56 146 HIS A C 1
ATOM 979 O O . HIS A 1 146 ? 9.340 -31.309 11.045 1.00 15.14 146 HIS A O 1
ATOM 986 N N . TRP A 1 147 ? 9.095 -29.106 10.595 1.00 11.46 147 TRP A N 1
ATOM 987 C CA . TRP A 1 147 ? 10.439 -28.953 9.991 1.00 11.65 147 TRP A CA 1
ATOM 988 C C . TRP A 1 147 ? 11.240 -27.876 10.707 1.00 11.63 147 TRP A C 1
ATOM 989 O O . TRP A 1 147 ? 10.684 -27.028 11.402 1.00 11.51 147 TRP A O 1
ATOM 1008 N N . THR A 1 149 ? 15.352 -25.816 10.197 1.00 12.76 149 THR A N 1
ATOM 1009 C CA . THR A 1 149 ? 16.699 -25.709 9.646 1.00 12.32 149 THR A CA 1
ATOM 1010 C C . THR A 1 149 ? 17.638 -25.344 10.760 1.00 11.79 149 THR A C 1
ATOM 1011 O O . THR A 1 149 ? 17.237 -24.851 11.788 1.00 13.69 149 THR A O 1
ATOM 1015 N N . TYR A 1 150 ? 18.925 -25.551 10.534 1.00 10.81 150 TYR A N 1
ATOM 1016 C CA . TYR A 1 150 ? 19.933 -25.351 11.568 1.00 11.09 150 TYR A CA 1
ATOM 1017 C C . TYR A 1 150 ? 21.337 -24.972 11.073 1.00 10.99 150 TYR A C 1
ATOM 1018 O O . TYR A 1 150 ? 21.732 -25.241 9.893 1.00 13.32 150 TYR A O 1
ATOM 1027 N N . ILE A 1 151 ? 22.070 -24.300 11.954 1.00 11.29 151 ILE A N 1
ATOM 1028 C CA . ILE A 1 151 ? 23.531 -24.089 11.834 1.00 13.00 151 ILE A CA 1
ATOM 1029 C C . ILE A 1 151 ? 24.181 -25.427 12.188 1.00 12.85 151 ILE A C 1
ATOM 1030 O O . ILE A 1 151 ? 24.015 -25.918 13.336 1.00 14.96 151 ILE A O 1
ATOM 1035 N N . GLY A 1 152 ? 24.900 -26.032 11.231 1.00 12.05 152 GLY A N 1
ATOM 1036 C CA . GLY A 1 152 ? 25.579 -27.287 11.462 1.00 11.79 152 GLY A CA 1
ATOM 1037 C C . GLY A 1 152 ? 27.052 -27.203 11.129 1.00 11.94 152 GLY A C 1
ATOM 1038 O O . GLY A 1 152 ? 27.432 -26.417 10.265 1.00 13.12 152 GLY A O 1
ATOM 1039 N N . GLY A 1 153 ? 27.881 -27.994 11.801 1.00 13.15 153 GLY A N 1
ATOM 1040 C CA . GLY A 1 153 ? 29.317 -27.971 11.533 1.00 16.04 153 GLY A CA 1
ATOM 1041 C C . GLY A 1 153 ? 30.071 -28.943 12.410 1.00 14.15 153 GLY A C 1
ATOM 1042 O O . GLY A 1 153 ? 29.535 -29.458 13.398 1.00 14.84 153 GLY A O 1
ATOM 1043 N N . GLU A 1 154 ? 31.311 -29.206 12.035 1.00 13.66 154 GLU A N 1
ATOM 1044 C CA . GLU A 1 154 ? 32.148 -30.134 12.741 1.00 14.19 154 GLU A CA 1
ATOM 1045 C C . GLU A 1 154 ? 33.240 -29.474 13.577 1.00 12.35 154 GLU A C 1
ATOM 1046 O O . GLU A 1 154 ? 33.923 -30.167 14.312 1.00 16.49 154 GLU A O 1
ATOM 1052 N N . GLY A 1 155 ? 33.382 -28.146 13.513 1.00 13.27 155 GLY A N 1
ATOM 1053 C CA . GLY A 1 155 ? 34.367 -27.442 14.331 1.00 13.86 155 GLY A CA 1
ATOM 1054 C C . GLY A 1 155 ? 33.868 -27.182 15.736 1.00 13.83 155 GLY A C 1
ATOM 1055 O O . GLY A 1 155 ? 32.669 -27.004 15.950 1.00 15.62 155 GLY A O 1
ATOM 1056 N N . THR A 1 156 ? 34.786 -27.180 16.691 1.00 13.59 156 THR A N 1
ATOM 1057 C CA . THR A 1 156 ? 34.424 -26.850 18.067 1.00 13.98 156 THR A CA 1
ATOM 1058 C C . THR A 1 156 ? 34.510 -25.330 18.228 1.00 12.49 156 THR A C 1
ATOM 1059 O O . THR A 1 156 ? 34.779 -24.590 17.239 1.00 17.27 156 THR A O 1
ATOM 1063 N N . GLY A 1 157 ? 34.395 -24.854 19.454 1.00 13.17 157 GLY A N 1
ATOM 1064 C CA . GLY A 1 157 ? 34.384 -23.430 19.715 1.00 13.92 157 GLY A CA 1
ATOM 1065 C C . GLY A 1 157 ? 33.085 -22.746 19.348 1.00 13.70 157 GLY A C 1
ATOM 1066 O O . GLY A 1 157 ? 32.028 -23.383 19.092 1.00 13.48 157 GLY A O 1
ATOM 1067 N N . TYR A 1 158 ? 33.150 -21.425 19.416 1.00 14.12 158 TYR A N 1
ATOM 1068 C CA . TYR A 1 158 ? 32.013 -20.585 19.112 1.00 12.88 158 TYR A CA 1
ATOM 1069 C C . TYR A 1 158 ? 31.838 -20.370 17.593 1.00 13.51 158 TYR A C 1
ATOM 1070 O O . TYR A 1 158 ? 32.694 -19.781 16.937 1.00 16.01 158 TYR A O 1
ATOM 1079 N N . GLU A 1 159 ? 30.711 -20.834 17.081 1.00 12.21 159 GLU A N 1
ATOM 1080 C CA . GLU A 1 159 ? 30.309 -20.700 15.688 1.00 14.40 159 GLU A CA 1
ATOM 1081 C C . GLU A 1 159 ? 31.406 -21.211 14.748 1.00 15.42 159 GLU A C 1
ATOM 1082 O O . GLU A 1 159 ? 31.775 -22.368 14.854 1.00 15.18 159 GLU A O 1
ATOM 1088 N N . ALA A 1 160 ? 31.936 -20.340 13.884 1.00 15.58 160 ALA A N 1
ATOM 1089 C CA . ALA A 1 160 ? 32.809 -20.744 12.805 1.00 13.98 160 ALA A CA 1
ATOM 1090 C C . ALA A 1 160 ? 34.275 -20.572 13.124 1.00 16.93 160 ALA A C 1
ATOM 1091 O O . ALA A 1 160 ? 35.085 -20.575 12.222 1.00 20.97 160 ALA A O 1
ATOM 1093 N N . VAL A 1 161 ? 34.640 -20.422 14.390 1.00 17.19 161 VAL A N 1
ATOM 1094 C CA . VAL A 1 161 ? 36.055 -20.193 14.740 1.00 17.55 161 VAL A CA 1
ATOM 1095 C C . VAL A 1 161 ? 37.036 -21.320 14.321 1.00 17.50 161 VAL A C 1
ATOM 1096 O O . VAL A 1 161 ? 38.186 -21.019 13.984 1.00 19.53 161 VAL A O 1
ATOM 1100 N N . LYS A 1 162 ? 36.612 -22.586 14.384 1.00 18.49 162 LYS A N 1
ATOM 1101 C CA . LYS A 1 162 ? 37.464 -23.742 13.991 1.00 19.16 162 LYS A CA 1
ATOM 1102 C C . LYS A 1 162 ? 37.174 -24.336 12.610 1.00 17.88 162 LYS A C 1
ATOM 1103 O O . LYS A 1 162 ? 38.044 -24.995 12.025 1.00 23.26 162 LYS A O 1
ATOM 1109 N N . ALA A 1 163 ? 35.972 -24.104 12.100 1.00 13.44 163 ALA A N 1
ATOM 1110 C CA . ALA A 1 163 ? 35.528 -24.668 10.840 1.00 15.08 163 ALA A CA 1
ATOM 1111 C C . ALA A 1 163 ? 34.268 -23.947 10.408 1.00 16.12 163 ALA A C 1
ATOM 1112 O O . ALA A 1 163 ? 33.550 -23.413 11.241 1.00 15.60 163 ALA A O 1
ATOM 1114 N N . PRO A 1 164 ? 33.940 -23.985 9.119 1.00 16.84 164 PRO A N 1
ATOM 1115 C CA . PRO A 1 164 ? 32.746 -23.304 8.644 1.00 15.85 164 PRO A CA 1
ATOM 1116 C C . PRO A 1 164 ? 31.422 -23.935 9.109 1.00 15.45 164 PRO A C 1
ATOM 1117 O O . PRO A 1 164 ? 31.376 -25.088 9.576 1.00 16.21 164 PRO A O 1
ATOM 1121 N N . LEU A 1 165 ? 30.356 -23.158 8.978 1.00 13.67 165 LEU A N 1
ATOM 1122 C CA . LEU A 1 165 ? 29.013 -23.647 9.302 1.00 11.47 165 LEU A CA 1
ATOM 1123 C C . LEU A 1 165 ? 28.141 -23.698 8.052 1.00 12.46 165 LEU A C 1
ATOM 1124 O O . LEU A 1 165 ? 28.273 -22.842 7.159 1.00 12.40 165 LEU A O 1
ATOM 1129 N N . PHE A 1 166 ? 27.353 -24.763 7.928 1.00 11.80 166 PHE A N 1
ATOM 1130 C CA . PHE A 1 166 ? 26.501 -24.998 6.777 1.00 12.12 166 PHE A CA 1
ATOM 1131 C C . PHE A 1 166 ? 25.055 -25.122 7.227 1.00 12.33 166 PHE A C 1
ATOM 1132 O O . PHE A 1 166 ? 24.816 -25.392 8.416 1.00 15.66 166 PHE A O 1
ATOM 1140 N N . VAL A 1 167 ? 24.092 -24.991 6.313 1.00 11.55 167 VAL A N 1
ATOM 1141 C CA . VAL A 1 167 ? 22.654 -25.134 6.628 1.00 11.22 167 VAL A CA 1
ATOM 1142 C C . VAL A 1 167 ? 22.210 -26.591 6.630 1.00 11.73 167 VAL A C 1
ATOM 1143 O O . VAL A 1 167 ? 22.174 -27.266 5.644 1.00 12.88 167 VAL A O 1
ATOM 1147 N N . GLY A 1 168 ? 21.755 -27.071 7.780 1.00 12.16 168 GLY A N 1
ATOM 1148 C CA . GLY A 1 168 ? 21.149 -28.387 7.862 1.00 11.76 168 GLY A CA 1
ATOM 1149 C C . GLY A 1 168 ? 19.617 -28.381 7.903 1.00 11.21 168 GLY A C 1
ATOM 1150 O O . GLY A 1 168 ? 18.992 -27.343 8.088 1.00 13.59 168 GLY A O 1
ATOM 1151 N N . LEU A 1 169 ? 19.034 -29.552 7.697 1.00 12.27 169 LEU A N 1
ATOM 1152 C CA . LEU A 1 169 ? 17.588 -29.741 7.670 1.00 11.15 169 LEU A CA 1
ATOM 1153 C C . LEU A 1 169 ? 17.215 -30.817 8.687 1.00 12.41 169 LEU A C 1
ATOM 1154 O O . LEU A 1 169 ? 17.850 -31.881 8.721 1.00 13.64 169 LEU A O 1
ATOM 1159 N N . ALA A 1 170 ? 16.208 -30.519 9.503 1.00 13.17 170 ALA A N 1
ATOM 1160 C CA . ALA A 1 170 ? 15.654 -31.466 10.460 1.00 12.72 170 ALA A CA 1
ATOM 1161 C C . ALA A 1 170 ? 14.172 -31.490 10.379 1.00 12.50 170 ALA A C 1
ATOM 1162 O O . ALA A 1 170 ? 13.547 -30.558 9.880 1.00 14.64 170 ALA A O 1
ATOM 1164 N N . SER A 1 171 ? 13.599 -32.561 10.930 1.00 13.73 171 SER A N 1
ATOM 1165 C CA . SER A 1 171 ? 12.168 -32.714 10.955 1.00 14.46 171 SER A CA 1
ATOM 1166 C C . SER A 1 171 ? 11.742 -33.679 12.040 1.00 14.72 171 SER A C 1
ATOM 1167 O O . SER A 1 171 ? 12.554 -34.413 12.577 1.00 15.18 171 SER A O 1
ATOM 1170 N N . THR A 1 172 ? 10.460 -33.634 12.370 1.00 14.66 172 THR A N 1
ATOM 1171 C CA . THR A 1 172 ? 9.912 -34.586 13.353 1.00 14.81 172 THR A CA 1
ATOM 1172 C C . THR A 1 172 ? 8.443 -34.889 13.089 1.00 13.51 172 THR A C 1
ATOM 1173 O O . THR A 1 172 ? 7.706 -34.028 12.607 1.00 15.14 172 THR A O 1
ATOM 1177 N N . LYS A 1 173 ? 8.054 -36.137 13.364 1.00 16.27 173 LYS A N 1
ATOM 1178 C CA . LYS A 1 173 ? 6.656 -36.536 13.411 1.00 17.22 173 LYS A CA 1
ATOM 1179 C C . LYS A 1 173 ? 6.140 -36.483 14.866 1.00 15.00 173 LYS A C 1
ATOM 1180 O O . LYS A 1 173 ? 4.968 -36.795 15.138 1.00 21.44 173 LYS A O 1
ATOM 1186 N N . GLY A 1 174 ? 7.022 -36.119 15.794 1.00 15.33 174 GLY A N 1
ATOM 1187 C CA . GLY A 1 174 ? 6.655 -36.063 17.218 1.00 14.26 174 GLY A CA 1
ATOM 1188 C C . GLY A 1 174 ? 5.890 -34.835 17.640 1.00 15.11 174 GLY A C 1
ATOM 1189 O O . GLY A 1 174 ? 5.612 -33.933 16.839 1.00 17.17 174 GLY A O 1
ATOM 1190 N N . ASP A 1 175 ? 5.583 -34.801 18.933 1.00 15.39 175 ASP A N 1
ATOM 1191 C CA . ASP A 1 175 ? 4.940 -33.671 19.538 1.00 13.76 175 ASP A CA 1
ATOM 1192 C C . ASP A 1 175 ? 5.979 -32.565 19.787 1.00 13.49 175 ASP A C 1
ATOM 1193 O O . ASP A 1 175 ? 6.869 -32.712 20.633 1.00 13.01 175 ASP A O 1
ATOM 1198 N N . ILE A 1 176 ? 5.836 -31.454 19.055 1.00 13.06 176 ILE A N 1
ATOM 1199 C CA . ILE A 1 176 ? 6.817 -30.332 19.103 1.00 13.48 176 ILE A CA 1
ATOM 1200 C C . ILE A 1 176 ? 6.902 -29.602 20.452 1.00 14.01 176 ILE A C 1
ATOM 1201 O O . ILE A 1 176 ? 7.864 -28.864 20.700 1.00 14.97 176 ILE A O 1
ATOM 1206 N N . SER A 1 177 ? 5.924 -29.863 21.329 1.00 14.90 177 SER A N 1
ATOM 1207 C CA . SER A 1 177 ? 5.959 -29.348 22.708 1.00 12.85 177 SER A CA 1
ATOM 1208 C C . SER A 1 177 ? 6.787 -30.180 23.704 1.00 14.62 177 SER A C 1
ATOM 1209 O O . SER A 1 177 ? 6.800 -29.856 24.895 1.00 17.19 177 SER A O 1
ATOM 1212 N N . THR A 1 178 ? 7.458 -31.241 23.211 1.00 15.34 178 THR A N 1
ATOM 1213 C CA . THR A 1 178 ? 8.273 -32.143 24.020 1.00 13.81 178 THR A CA 1
ATOM 1214 C C . THR A 1 178 ? 9.737 -32.070 23.662 1.00 12.90 178 THR A C 1
ATOM 1215 O O . THR A 1 178 ? 10.094 -31.801 22.502 1.00 13.16 178 THR A O 1
ATOM 1219 N N . ALA A 1 179 ? 10.595 -32.249 24.658 1.00 14.03 179 ALA A N 1
ATOM 1220 C CA . ALA A 1 179 ? 12.039 -32.251 24.467 1.00 14.59 179 ALA A CA 1
ATOM 1221 C C . ALA A 1 179 ? 12.378 -33.662 24.018 1.00 14.66 179 ALA A C 1
ATOM 1222 O O . ALA A 1 179 ? 12.674 -34.520 24.840 1.00 16.63 179 ALA A O 1
ATOM 1224 N N . HIS A 1 180 ? 12.300 -33.875 22.707 1.00 15.39 180 HIS A N 1
ATOM 1225 C CA . HIS A 1 180 ? 12.740 -35.086 22.035 1.00 14.65 180 HIS A CA 1
ATOM 1226 C C . HIS A 1 180 ? 13.603 -34.659 20.860 1.00 13.11 180 HIS A C 1
ATOM 1227 O O . HIS A 1 180 ? 13.527 -33.522 20.397 1.00 12.51 180 HIS A O 1
ATOM 1234 N N . GLU A 1 181 ? 14.396 -35.605 20.383 1.00 10.67 181 GLU A N 1
ATOM 1235 C CA . GLU A 1 181 ? 15.356 -35.345 19.274 1.00 11.31 181 GLU A CA 1
ATOM 1236 C C . GLU A 1 181 ? 14.641 -35.338 17.920 1.00 11.25 181 GLU A C 1
ATOM 1237 O O . GLU A 1 181 ? 13.992 -36.296 17.524 1.00 13.62 181 GLU A O 1
ATOM 1243 N N . TRP A 1 182 ? 14.803 -34.243 17.190 1.00 12.06 182 TRP A N 1
ATOM 1244 C CA . TRP A 1 182 ? 14.300 -34.160 15.834 1.00 10.94 182 TRP A CA 1
ATOM 1245 C C . TRP A 1 182 ? 15.321 -34.909 14.925 1.00 11.96 182 TRP A C 1
ATOM 1246 O O . TRP A 1 182 ? 16.453 -35.073 15.292 1.00 14.04 182 TRP A O 1
ATOM 1257 N N . GLU A 1 183 ? 14.830 -35.448 13.825 1.00 11.77 183 GLU A N 1
ATOM 1258 C CA . GLU A 1 183 ? 15.646 -36.204 12.869 1.00 11.73 183 GLU A CA 1
ATOM 1259 C C . GLU A 1 183 ? 16.307 -35.274 11.893 1.00 14.25 183 GLU A C 1
ATOM 1260 O O . GLU A 1 183 ? 15.744 -34.279 11.487 1.00 18.27 183 GLU A O 1
ATOM 1266 N N . SER A 1 184 ? 17.510 -35.628 11.510 1.00 11.91 184 SER A N 1
ATOM 1267 C CA . SER A 1 184 ? 18.256 -34.783 10.574 1.00 12.51 184 SER A CA 1
ATOM 1268 C C . SER A 1 184 ? 18.939 -35.538 9.456 1.00 15.16 184 SER A C 1
ATOM 1269 O O . SER A 1 184 ? 19.182 -36.750 9.540 1.00 17.17 184 SER A O 1
ATOM 1272 N N . LEU A 1 185 ? 19.170 -34.793 8.384 1.00 14.86 185 LEU A N 1
ATOM 1273 C CA . LEU A 1 185 ? 19.867 -35.335 7.180 1.00 13.81 185 LEU A CA 1
ATOM 1274 C C . LEU A 1 185 ? 21.358 -35.524 7.405 1.00 14.99 185 LEU A C 1
ATOM 1275 O O . LEU A 1 185 ? 21.992 -34.799 8.170 1.00 18.00 185 LEU A O 1
ATOM 1280 N N . ASP A 1 186 ? 21.933 -36.469 6.670 1.00 16.84 186 ASP A N 1
ATOM 1281 C CA . ASP A 1 186 ? 23.337 -36.797 6.827 1.00 17.64 186 ASP A CA 1
ATOM 1282 C C . ASP A 1 186 ? 24.309 -35.957 5.972 1.00 17.98 186 ASP A C 1
ATOM 1283 O O . ASP A 1 186 ? 25.523 -36.196 6.009 1.00 18.22 186 ASP A O 1
ATOM 1288 N N . LYS A 1 187 ? 23.746 -34.957 5.281 1.00 16.39 187 LYS A N 1
ATOM 1289 C CA . LYS A 1 187 ? 24.424 -33.960 4.502 1.00 15.90 187 LYS A CA 1
ATOM 1290 C C . LYS A 1 187 ? 23.733 -32.613 4.767 1.00 14.27 187 LYS A C 1
ATOM 1291 O O . LYS A 1 187 ? 22.519 -32.579 5.010 1.00 16.21 187 LYS A O 1
ATOM 1297 N N . PRO A 1 188 ? 24.487 -31.497 4.702 1.00 14.53 188 PRO A N 1
ATOM 1298 C CA . PRO A 1 188 ? 23.783 -30.219 4.709 1.00 14.37 188 PRO A CA 1
ATOM 1299 C C . PRO A 1 188 ? 22.876 -30.066 3.496 1.00 14.85 188 PRO A C 1
ATOM 1300 O O . PRO A 1 188 ? 23.107 -30.706 2.463 1.00 18.09 188 PRO A O 1
ATOM 1304 N N . ILE A 1 189 ? 21.880 -29.204 3.596 1.00 12.59 189 ILE A N 1
ATOM 1305 C CA . ILE A 1 189 ? 21.061 -28.830 2.438 1.00 12.47 189 ILE A CA 1
ATOM 1306 C C . ILE A 1 189 ? 21.635 -27.667 1.620 1.00 14.90 189 ILE A C 1
ATOM 1307 O O . ILE A 1 189 ? 21.359 -27.570 0.420 1.00 17.11 189 ILE A O 1
ATOM 1312 N N . LEU A 1 190 ? 22.403 -26.790 2.262 1.00 15.55 190 LEU A N 1
ATOM 1313 C CA . LEU A 1 190 ? 23.203 -25.780 1.572 1.00 14.03 190 LEU A CA 1
ATOM 1314 C C . LEU A 1 190 ? 24.553 -25.771 2.222 1.00 12.01 190 LEU A C 1
ATOM 1315 O O . LEU A 1 190 ? 24.695 -25.938 3.430 1.00 15.47 190 LEU A O 1
ATOM 1320 N N . SER A 1 191 ? 25.569 -25.472 1.439 1.00 11.75 191 SER A N 1
ATOM 1321 C CA A SER A 1 191 ? 26.915 -25.415 1.973 0.70 13.04 191 SER A CA 1
ATOM 1322 C CA B SER A 1 191 ? 26.925 -25.417 1.965 0.30 12.49 191 SER A CA 1
ATOM 1323 C C . SER A 1 191 ? 27.688 -24.420 1.134 1.00 12.03 191 SER A C 1
ATOM 1324 O O . SER A 1 191 ? 27.270 -24.120 0.017 1.00 14.59 191 SER A O 1
ATOM 1329 N N . ILE A 1 192 ? 28.793 -23.936 1.688 1.00 12.53 192 ILE A N 1
ATOM 1330 C CA . ILE A 1 192 ? 29.714 -22.981 0.987 1.00 13.91 192 ILE A CA 1
ATOM 1331 C C . ILE A 1 192 ? 30.504 -23.592 -0.208 1.00 16.20 192 ILE A C 1
ATOM 1332 O O . ILE A 1 192 ? 31.021 -22.863 -1.037 1.00 20.64 192 ILE A O 1
ATOM 1337 N N . HIS A 1 193 ? 30.603 -24.922 -0.197 1.00 17.62 193 HIS A N 1
ATOM 1338 C CA . HIS A 1 193 ? 31.281 -25.742 -1.176 1.00 16.10 193 HIS A CA 1
ATOM 1339 C C . HIS A 1 193 ? 30.410 -26.145 -2.334 1.00 15.72 193 HIS A C 1
ATOM 1340 O O . HIS A 1 193 ? 30.928 -26.704 -3.309 1.00 17.91 193 HIS A O 1
ATOM 1347 N N . ASP A 1 194 ? 29.126 -25.823 -2.304 1.00 17.26 194 ASP A N 1
ATOM 1348 C CA . ASP A 1 194 ? 28.259 -26.118 -3.432 1.00 16.47 194 ASP A CA 1
ATOM 1349 C C . ASP A 1 194 ? 28.758 -25.412 -4.719 1.00 17.26 194 ASP A C 1
ATOM 1350 O O . ASP A 1 194 ? 29.278 -24.302 -4.673 1.00 19.79 194 ASP A O 1
ATOM 1355 N N . LYS A 1 195 ? 28.545 -26.060 -5.861 1.00 16.09 195 LYS A N 1
ATOM 1356 C CA . LYS A 1 195 ? 28.890 -25.510 -7.204 1.00 18.11 195 LYS A CA 1
ATOM 1357 C C . LYS A 1 195 ? 28.194 -24.186 -7.443 1.00 21.50 195 LYS A C 1
ATOM 1358 O O . LYS A 1 195 ? 28.741 -23.297 -8.062 1.00 26.29 195 LYS A O 1
ATOM 1360 N N . ASP A 1 196 ? 26.972 -24.074 -6.915 1.00 20.82 196 ASP A N 1
ATOM 1361 C CA . ASP A 1 196 ? 26.119 -22.886 -7.094 1.00 23.64 196 ASP A CA 1
ATOM 1362 C C . ASP A 1 196 ? 26.165 -21.882 -5.933 1.00 20.46 196 ASP A C 1
ATOM 1363 O O . ASP A 1 196 ? 25.370 -20.947 -5.918 1.00 22.86 196 ASP A O 1
ATOM 1368 N N . ALA A 1 197 ? 27.101 -22.048 -4.998 1.00 15.62 197 ALA A N 1
ATOM 1369 C CA . ALA A 1 197 ? 27.317 -21.053 -3.936 1.00 17.37 197 ALA A CA 1
ATOM 1370 C C . ALA A 1 197 ? 27.760 -19.712 -4.513 1.00 18.09 197 ALA A C 1
ATOM 1371 O O . ALA A 1 197 ? 28.558 -19.663 -5.458 1.00 20.53 197 ALA A O 1
ATOM 1373 N N . GLN A 1 198 ? 27.231 -18.641 -3.932 1.00 18.48 198 GLN A N 1
ATOM 1374 C CA . GLN A 1 198 ? 27.469 -17.278 -4.391 1.00 16.18 198 GLN A CA 1
ATOM 1375 C C . GLN A 1 198 ? 28.484 -16.531 -3.508 1.00 15.81 198 GLN A C 1
ATOM 1376 O O . GLN A 1 198 ? 28.818 -16.984 -2.395 1.00 16.09 198 GLN A O 1
ATOM 1382 N N . TRP A 1 199 ? 29.004 -15.401 -4.010 1.00 15.16 199 TRP A N 1
ATOM 1383 C CA . TRP A 1 199 ? 30.061 -14.668 -3.305 1.00 15.96 199 TRP A CA 1
ATOM 1384 C C . TRP A 1 199 ? 29.745 -14.342 -1.837 1.00 15.90 199 TRP A C 1
ATOM 1385 O O . TRP A 1 199 ? 30.606 -14.442 -0.986 1.00 15.41 199 TRP A O 1
ATOM 1396 N N . TRP A 1 200 ? 28.512 -13.950 -1.596 1.00 13.94 200 TRP A N 1
ATOM 1397 C CA . TRP A 1 200 ? 28.079 -13.455 -0.270 1.00 13.25 200 TRP A CA 1
ATOM 1398 C C . TRP A 1 200 ? 27.993 -14.494 0.840 1.00 15.32 200 TRP A C 1
ATOM 1399 O O . TRP A 1 200 ? 27.810 -14.127 2.016 1.00 18.83 200 TRP A O 1
ATOM 1410 N N . GLU A 1 201 ? 28.123 -15.769 0.484 1.00 14.60 201 GLU A N 1
ATOM 1411 C CA . GLU A 1 201 ? 27.988 -16.889 1.425 1.00 13.99 201 GLU A CA 1
ATOM 1412 C C . GLU A 1 201 ? 29.219 -17.802 1.387 1.00 15.72 201 GLU A C 1
ATOM 1413 O O . GLU A 1 201 ? 29.164 -18.885 1.875 1.00 17.08 201 GLU A O 1
ATOM 1419 N N . LYS A 1 202 ? 30.337 -17.390 0.762 1.00 16.11 202 LYS A N 1
ATOM 1420 C CA . LYS A 1 202 ? 31.526 -18.290 0.622 1.00 14.60 202 LYS A CA 1
ATOM 1421 C C . LYS A 1 202 ? 32.288 -18.613 1.895 1.00 17.15 202 LYS A C 1
ATOM 1422 O O . LYS A 1 202 ? 32.931 -19.635 1.938 1.00 19.70 202 LYS A O 1
ATOM 1428 N N . LEU A 1 203 ? 32.190 -17.755 2.925 1.00 17.14 203 LEU A N 1
ATOM 1429 C CA . LEU A 1 203 ? 32.969 -17.943 4.147 1.00 15.72 203 LEU A CA 1
ATOM 1430 C C . LEU A 1 203 ? 32.318 -18.947 5.123 1.00 15.52 203 LEU A C 1
ATOM 1431 O O . LEU A 1 203 ? 32.971 -19.831 5.671 1.00 18.25 203 LEU A O 1
ATOM 1436 N N . THR A 1 204 ? 31.017 -18.801 5.311 1.00 14.14 204 THR A N 1
ATOM 1437 C CA . THR A 1 204 ? 30.260 -19.641 6.250 1.00 14.26 204 THR A CA 1
ATOM 1438 C C . THR A 1 204 ? 28.820 -19.203 6.139 1.00 13.73 204 THR A C 1
ATOM 1439 O O . THR A 1 204 ? 28.527 -18.070 5.781 1.00 16.85 204 THR A O 1
ATOM 1443 N N . GLN A 1 205 ? 27.925 -20.124 6.432 1.00 14.97 205 GLN A N 1
ATOM 1444 C CA . GLN A 1 205 ? 26.511 -19.813 6.556 1.00 13.65 205 GLN A CA 1
ATOM 1445 C C . GLN A 1 205 ? 26.191 -19.640 8.025 1.00 14.90 205 GLN A C 1
ATOM 1446 O O . GLN A 1 205 ? 26.913 -20.127 8.899 1.00 20.32 205 GLN A O 1
ATOM 1452 N N . TYR A 1 206 ? 25.175 -18.845 8.284 1.00 12.83 206 TYR A N 1
ATOM 1453 C CA . TYR A 1 206 ? 24.744 -18.639 9.663 1.00 11.15 206 TYR A CA 1
ATOM 1454 C C . TYR A 1 206 ? 23.217 -18.968 9.792 1.00 12.10 206 TYR A C 1
ATOM 1455 O O . TYR A 1 206 ? 22.784 -20.029 9.289 1.00 14.71 206 TYR A O 1
ATOM 1464 N N . LYS A 1 207 ? 22.414 -18.114 10.449 1.00 11.24 207 LYS A N 1
ATOM 1465 C CA . LYS A 1 207 ? 20.972 -18.453 10.685 1.00 10.42 207 LYS A CA 1
ATOM 1466 C C . LYS A 1 207 ? 20.219 -18.566 9.362 1.00 11.04 207 LYS A C 1
ATOM 1467 O O . LYS A 1 207 ? 20.628 -17.891 8.381 1.00 12.63 207 LYS A O 1
ATOM 1473 N N . SER A 1 208 ? 19.242 -19.471 9.290 1.00 10.12 208 SER A N 1
ATOM 1474 C CA . SER A 1 208 ? 18.279 -19.619 8.211 1.00 9.23 208 SER A CA 1
ATOM 1475 C C . SER A 1 208 ? 16.873 -19.772 8.776 1.00 10.52 208 SER A C 1
ATOM 1476 O O . SER A 1 208 ? 16.710 -20.189 9.923 1.00 14.04 208 SER A O 1
ATOM 1479 N N . THR A 1 209 ? 15.862 -19.440 7.988 1.00 10.25 209 THR A N 1
ATOM 1480 C CA . THR A 1 209 ? 14.449 -19.740 8.344 1.00 11.09 209 THR A CA 1
ATOM 1481 C C . THR A 1 209 ? 13.736 -19.981 7.039 1.00 11.14 209 THR A C 1
ATOM 1482 O O . THR A 1 209 ? 13.954 -19.225 6.074 1.00 12.56 209 THR A O 1
ATOM 1486 N N . VAL A 1 210 ? 13.004 -21.073 6.946 1.00 10.84 210 VAL A N 1
ATOM 1487 C CA . VAL A 1 210 ? 12.235 -21.411 5.746 1.00 12.10 210 VAL A CA 1
ATOM 1488 C C . VAL A 1 210 ? 10.768 -21.088 5.958 1.00 12.74 210 VAL A C 1
ATOM 1489 O O . VAL A 1 210 ? 10.163 -21.492 6.974 1.00 13.03 210 VAL A O 1
ATOM 1493 N N . TYR A 1 211 ? 10.191 -20.370 5.005 1.00 14.38 211 TYR A N 1
ATOM 1494 C CA . TYR A 1 211 ? 8.779 -19.972 5.005 1.00 13.93 211 TYR A CA 1
ATOM 1495 C C . TYR A 1 211 ? 7.993 -20.756 3.955 1.00 13.11 211 TYR A C 1
ATOM 1496 O O . TYR A 1 211 ? 8.543 -21.074 2.907 1.00 15.67 211 TYR A O 1
ATOM 1505 N N . TRP A 1 212 ? 6.718 -21.071 4.242 1.00 14.37 212 TRP A N 1
ATOM 1506 C CA . TRP A 1 212 ? 5.786 -21.605 3.245 1.00 16.36 212 TRP A CA 1
ATOM 1507 C C . TRP A 1 212 ? 5.109 -20.405 2.572 1.00 17.57 212 TRP A C 1
ATOM 1508 O O . TRP A 1 212 ? 4.390 -19.673 3.212 1.00 17.39 212 TRP A O 1
ATOM 1519 N N . ASP A 1 213 ? 5.409 -20.160 1.297 1.00 19.85 213 ASP A N 1
ATOM 1520 C CA . ASP A 1 213 ? 4.798 -19.080 0.530 1.00 18.69 213 ASP A CA 1
ATOM 1521 C C . ASP A 1 213 ? 3.698 -19.681 -0.331 1.00 20.31 213 ASP A C 1
ATOM 1522 O O . ASP A 1 213 ? 3.963 -20.215 -1.390 1.00 21.04 213 ASP A O 1
ATOM 1527 N N . LYS A 1 214 ? 2.458 -19.617 0.145 1.00 23.00 214 LYS A N 1
ATOM 1528 C CA . LYS A 1 214 ? 1.303 -20.124 -0.603 1.00 24.80 214 LYS A CA 1
ATOM 1529 C C . LYS A 1 214 ? 1.206 -19.506 -2.003 1.00 26.01 214 LYS A C 1
ATOM 1530 O O . LYS A 1 214 ? 0.887 -20.187 -2.989 1.00 29.21 214 LYS A O 1
ATOM 1532 N N . ASP A 1 215 ? 1.521 -18.221 -2.080 1.00 26.78 215 ASP A N 1
ATOM 1533 C CA . ASP A 1 215 ? 1.416 -17.484 -3.329 1.00 27.45 215 ASP A CA 1
ATOM 1534 C C . ASP A 1 215 ? 2.551 -17.743 -4.342 1.00 26.17 215 ASP A C 1
ATOM 1535 O O . ASP A 1 215 ? 2.461 -17.264 -5.463 1.00 27.98 215 ASP A O 1
ATOM 1540 N N . LYS A 1 216 ? 3.586 -18.506 -3.976 1.00 24.73 216 LYS A N 1
ATOM 1541 C CA . LYS A 1 216 ? 4.733 -18.795 -4.866 1.00 21.39 216 LYS A CA 1
ATOM 1542 C C . LYS A 1 216 ? 5.263 -17.527 -5.551 1.00 19.05 216 LYS A C 1
ATOM 1543 O O . LYS A 1 216 ? 5.535 -17.489 -6.779 1.00 22.96 216 LYS A O 1
ATOM 1549 N N . THR A 1 217 ? 5.418 -16.501 -4.722 1.00 20.15 217 THR A N 1
ATOM 1550 C CA . THR A 1 217 ? 5.886 -15.158 -5.103 1.00 19.34 217 THR A CA 1
ATOM 1551 C C . THR A 1 217 ? 7.192 -15.164 -5.887 1.00 18.09 217 THR A C 1
ATOM 1552 O O . THR A 1 217 ? 7.396 -14.250 -6.700 1.00 16.05 217 THR A O 1
ATOM 1556 N N . LEU A 1 218 ? 8.075 -16.142 -5.589 1.00 17.35 218 LEU A N 1
ATOM 1557 C CA . LEU A 1 218 ? 9.385 -16.316 -6.234 1.00 17.98 218 LEU A CA 1
ATOM 1558 C C . LEU A 1 218 ? 9.521 -17.654 -7.009 1.00 17.75 218 LEU A C 1
ATOM 1559 O O . LEU A 1 218 ? 10.632 -18.103 -7.317 1.00 20.84 218 LEU A O 1
ATOM 1564 N N . GLY A 1 219 ? 8.376 -18.243 -7.343 1.00 19.25 219 GLY A N 1
ATOM 1565 C CA . GLY A 1 219 ? 8.276 -19.444 -8.156 1.00 17.90 219 GLY A CA 1
ATOM 1566 C C . GLY A 1 219 ? 8.467 -20.751 -7.414 1.00 18.85 219 GLY A C 1
ATOM 1567 O O . GLY A 1 219 ? 8.653 -21.791 -8.041 1.00 23.24 219 GLY A O 1
ATOM 1568 N N . ALA A 1 220 ? 8.400 -20.711 -6.083 1.00 16.66 220 ALA A N 1
ATOM 1569 C CA . ALA A 1 220 ? 8.572 -21.908 -5.274 1.00 16.34 220 ALA A CA 1
ATOM 1570 C C . ALA A 1 220 ? 7.751 -21.763 -3.995 1.00 16.77 220 ALA A C 1
ATOM 1571 O O . ALA A 1 220 ? 7.613 -20.634 -3.472 1.00 18.79 220 ALA A O 1
ATOM 1573 N N . PRO A 1 221 ? 7.225 -22.886 -3.472 1.00 18.96 221 PRO A N 1
ATOM 1574 C CA . PRO A 1 221 ? 6.476 -22.810 -2.221 1.00 18.63 221 PRO A CA 1
ATOM 1575 C C . PRO A 1 221 ? 7.346 -22.598 -0.981 1.00 17.15 221 PRO A C 1
ATOM 1576 O O . PRO A 1 221 ? 6.815 -22.105 0.032 1.00 20.10 221 PRO A O 1
ATOM 1580 N N . PHE A 1 222 ? 8.639 -22.962 -1.037 1.00 14.27 222 PHE A N 1
ATOM 1581 C CA . PHE A 1 222 ? 9.502 -22.852 0.156 1.00 15.40 222 PHE A CA 1
ATOM 1582 C C . PHE A 1 222 ? 10.591 -21.819 -0.078 1.00 13.13 222 PHE A C 1
ATOM 1583 O O . PHE A 1 222 ? 11.383 -21.933 -1.012 1.00 15.86 222 PHE A O 1
ATOM 1591 N N . VAL A 1 223 ? 10.591 -20.806 0.777 1.00 13.95 223 VAL A N 1
ATOM 1592 C CA . VAL A 1 223 ? 11.494 -19.680 0.664 1.00 13.69 223 VAL A CA 1
ATOM 1593 C C . VAL A 1 223 ? 12.357 -19.544 1.881 1.00 13.65 223 VAL A C 1
ATOM 1594 O O . VAL A 1 223 ? 11.825 -19.304 2.940 1.00 15.98 223 VAL A O 1
ATOM 1606 N N . PHE A 1 225 ? 15.237 -17.565 4.013 1.00 13.00 225 PHE A N 1
ATOM 1607 C CA . PHE A 1 225 ? 15.917 -16.353 4.257 1.00 11.62 225 PHE A CA 1
ATOM 1608 C C . PHE A 1 225 ? 17.081 -16.749 5.179 1.00 12.75 225 PHE A C 1
ATOM 1609 O O . PHE A 1 225 ? 16.951 -17.378 6.155 1.00 14.56 225 PHE A O 1
ATOM 1617 N N . TYR A 1 226 ? 18.296 -16.454 4.746 1.00 12.32 226 TYR A N 1
ATOM 1618 C CA . TYR A 1 226 ? 19.486 -16.807 5.531 1.00 13.29 226 TYR A CA 1
ATOM 1619 C C . TYR A 1 226 ? 20.596 -15.789 5.411 1.00 12.02 226 TYR A C 1
ATOM 1620 O O . TYR A 1 226 ? 20.675 -15.054 4.415 1.00 13.87 226 TYR A O 1
ATOM 1629 N N . ASN A 1 227 ? 21.416 -15.691 6.447 1.00 11.61 227 ASN A N 1
ATOM 1630 C CA . ASN A 1 227 ? 22.574 -14.800 6.428 1.00 12.63 227 ASN A CA 1
ATOM 1631 C C . ASN A 1 227 ? 23.865 -15.621 6.405 1.00 12.02 227 ASN A C 1
ATOM 1632 O O . ASN A 1 227 ? 23.914 -16.786 6.767 1.00 13.76 227 ASN A O 1
ATOM 1637 N N . ALA A 1 228 ? 24.893 -15.032 5.797 1.00 12.63 228 ALA A N 1
ATOM 1638 C CA . ALA A 1 228 ? 26.139 -15.733 5.534 1.00 13.58 228 ALA A CA 1
ATOM 1639 C C . ALA A 1 228 ? 27.219 -14.682 5.391 1.00 12.02 228 ALA A C 1
ATOM 1640 O O . ALA A 1 228 ? 26.898 -13.540 5.198 1.00 13.54 228 ALA A O 1
ATOM 1642 N N . GLY A 1 229 ? 28.484 -15.102 5.524 1.00 13.10 229 GLY A N 1
ATOM 1643 C CA . GLY A 1 229 ? 29.643 -14.228 5.406 1.00 13.09 229 GLY A CA 1
ATOM 1644 C C . GLY A 1 229 ? 30.306 -14.372 4.033 1.00 13.87 229 GLY A C 1
ATOM 1645 O O . GLY A 1 229 ? 30.394 -15.442 3.513 1.00 14.31 229 GLY A O 1
ATOM 1646 N N . GLY A 1 230 ? 30.722 -13.249 3.483 1.00 12.54 230 GLY A N 1
ATOM 1647 C CA . GLY A 1 230 ? 31.489 -13.204 2.234 1.00 12.87 230 GLY A CA 1
ATOM 1648 C C . GLY A 1 230 ? 32.094 -11.853 2.020 1.00 13.40 230 GLY A C 1
ATOM 1649 O O . GLY A 1 230 ? 31.961 -10.932 2.834 1.00 16.51 230 GLY A O 1
ATOM 1650 N N . ARG A 1 231 ? 32.766 -11.731 0.869 1.00 15.99 231 ARG A N 1
ATOM 1651 C CA . ARG A 1 231 ? 33.459 -10.518 0.529 1.00 17.48 231 ARG A CA 1
ATOM 1652 C C . ARG A 1 231 ? 32.829 -9.916 -0.710 1.00 16.77 231 ARG A C 1
ATOM 1653 O O . ARG A 1 231 ? 32.677 -10.602 -1.741 1.00 21.10 231 ARG A O 1
ATOM 1661 N N . HIS A 1 232 ? 32.663 -8.616 -0.712 1.00 15.54 232 HIS A N 1
ATOM 1662 C CA . HIS A 1 232 ? 31.927 -7.959 -1.787 1.00 15.92 232 HIS A CA 1
ATOM 1663 C C . HIS A 1 232 ? 32.880 -7.934 -3.009 1.00 17.67 232 HIS A C 1
ATOM 1664 O O . HIS A 1 232 ? 34.052 -7.624 -2.847 1.00 18.57 232 HIS A O 1
ATOM 1671 N N . PRO A 1 233 ? 32.361 -8.299 -4.195 1.00 16.70 233 PRO A N 1
ATOM 1672 C CA . PRO A 1 233 ? 33.290 -8.444 -5.356 1.00 17.25 233 PRO A CA 1
ATOM 1673 C C . PRO A 1 233 ? 33.824 -7.118 -5.846 1.00 16.48 233 PRO A C 1
ATOM 1674 O O . PRO A 1 233 ? 34.844 -7.085 -6.501 1.00 17.74 233 PRO A O 1
ATOM 1678 N N . GLU A 1 234 ? 33.124 -6.030 -5.633 1.00 16.36 234 GLU A N 1
ATOM 1679 C CA . GLU A 1 234 ? 33.662 -4.677 -5.967 1.00 17.19 234 GLU A CA 1
ATOM 1680 C C . GLU A 1 234 ? 34.607 -4.046 -4.943 1.00 20.03 234 GLU A C 1
ATOM 1681 O O . GLU A 1 234 ? 35.633 -3.516 -5.327 1.00 28.24 234 GLU A O 1
ATOM 1687 N N . THR A 1 235 ? 34.271 -4.102 -3.646 1.00 15.93 235 THR A N 1
ATOM 1688 C CA . THR A 1 235 ? 35.005 -3.397 -2.614 1.00 14.02 235 THR A CA 1
ATOM 1689 C C . THR A 1 235 ? 35.941 -4.244 -1.779 1.00 17.16 235 THR A C 1
ATOM 1690 O O . THR A 1 235 ? 36.785 -3.702 -1.060 1.00 23.85 235 THR A O 1
ATOM 1694 N N . ASP A 1 236 ? 35.812 -5.561 -1.897 1.00 17.99 236 ASP A N 1
ATOM 1695 C CA . ASP A 1 236 ? 36.542 -6.528 -1.073 1.00 23.96 236 ASP A CA 1
ATOM 1696 C C . ASP A 1 236 ? 36.245 -6.422 0.427 1.00 24.32 236 ASP A C 1
ATOM 1697 O O . ASP A 1 236 ? 36.989 -6.963 1.240 1.00 25.53 236 ASP A O 1
ATOM 1702 N N . LEU A 1 237 ? 35.126 -5.784 0.775 1.00 20.55 237 LEU A N 1
ATOM 1703 C CA . LEU A 1 237 ? 34.696 -5.667 2.161 1.00 20.70 237 LEU A CA 1
ATOM 1704 C C . LEU A 1 237 ? 34.038 -6.967 2.615 1.00 21.02 237 LEU A C 1
ATOM 1705 O O . LEU A 1 237 ? 33.097 -7.462 1.978 1.00 16.50 237 LEU A O 1
ATOM 1710 N N . LYS A 1 238 ? 34.558 -7.496 3.719 1.00 20.10 238 LYS A N 1
ATOM 1711 C CA . LYS A 1 238 ? 33.955 -8.628 4.403 1.00 18.28 238 LYS A CA 1
ATOM 1712 C C . LYS A 1 238 ? 32.760 -8.162 5.238 1.00 17.86 238 LYS A C 1
ATOM 1713 O O . LYS A 1 238 ? 32.784 -7.081 5.851 1.00 19.94 238 LYS A O 1
ATOM 1719 N N . GLY A 1 239 ? 31.712 -8.987 5.232 1.00 13.78 239 GLY A N 1
ATOM 1720 C CA . GLY A 1 239 ? 30.556 -8.803 6.150 1.00 13.62 239 GLY A CA 1
ATOM 1721 C C . GLY A 1 239 ? 29.595 -9.979 6.111 1.00 13.60 239 GLY A C 1
ATOM 1722 O O . GLY A 1 239 ? 29.871 -10.994 5.495 1.00 15.06 239 GLY A O 1
ATOM 1723 N N . GLU A 1 240 ? 28.448 -9.816 6.802 1.00 11.59 240 GLU A N 1
ATOM 1724 C CA . GLU A 1 240 ? 27.310 -10.770 6.756 1.00 12.59 240 GLU A CA 1
ATOM 1725 C C . GLU A 1 240 ? 26.089 -10.102 6.181 1.00 10.42 240 GLU A C 1
ATOM 1726 O O . GLU A 1 240 ? 25.754 -8.971 6.541 1.00 12.47 240 GLU A O 1
ATOM 1732 N N . ARG A 1 241 ? 25.461 -10.798 5.277 1.00 9.58 241 ARG A N 1
ATOM 1733 C CA . ARG A 1 241 ? 24.422 -10.277 4.454 1.00 11.17 241 ARG A CA 1
ATOM 1734 C C . ARG A 1 241 ? 23.295 -11.315 4.374 1.00 10.35 241 ARG A C 1
ATOM 1735 O O . ARG A 1 241 ? 23.508 -12.512 4.649 1.00 11.97 241 ARG A O 1
ATOM 1743 N N . VAL A 1 242 ? 22.148 -10.881 3.870 1.00 10.75 242 VAL A N 1
ATOM 1744 C CA . VAL A 1 242 ? 20.938 -11.701 3.834 1.00 11.59 242 VAL A CA 1
ATOM 1745 C C . VAL A 1 242 ? 20.563 -12.046 2.395 1.00 13.31 242 VAL A C 1
ATOM 1746 O O . VAL A 1 242 ? 20.477 -11.150 1.528 1.00 13.71 242 VAL A O 1
ATOM 1750 N N . GLY A 1 243 ? 20.294 -13.327 2.166 1.00 12.43 243 GLY A N 1
ATOM 1751 C CA . GLY A 1 243 ? 19.837 -13.798 0.869 1.00 12.55 243 GLY A CA 1
ATOM 1752 C C . GLY A 1 243 ? 18.782 -14.851 0.966 1.00 11.48 243 GLY A C 1
ATOM 1753 O O . GLY A 1 243 ? 18.424 -15.273 2.044 1.00 14.14 243 GLY A O 1
ATOM 1754 N N . ILE A 1 244 ? 18.295 -15.274 -0.191 1.00 13.00 244 ILE A N 1
ATOM 1755 C CA . ILE A 1 244 ? 17.170 -16.168 -0.359 1.00 12.77 244 ILE A CA 1
ATOM 1756 C C . ILE A 1 244 ? 17.567 -17.454 -1.085 1.00 12.05 244 ILE A C 1
ATOM 1757 O O . ILE A 1 244 ? 18.396 -17.444 -2.065 1.00 11.57 244 ILE A O 1
ATOM 1762 N N . ALA A 1 245 ? 17.021 -18.575 -0.638 1.00 12.14 245 ALA A N 1
ATOM 1763 C CA . ALA A 1 245 ? 17.123 -19.846 -1.381 1.00 12.19 245 ALA A CA 1
ATOM 1764 C C . ALA A 1 245 ? 15.743 -20.393 -1.562 1.00 12.55 245 ALA A C 1
ATOM 1765 O O . ALA A 1 245 ? 14.892 -20.108 -0.731 1.00 13.72 245 ALA A O 1
ATOM 1767 N N . LEU A 1 246 ? 15.531 -21.244 -2.549 1.00 12.82 246 LEU A N 1
ATOM 1768 C CA . LEU A 1 246 ? 14.205 -21.631 -2.982 1.00 11.33 246 LEU A CA 1
ATOM 1769 C C . LEU A 1 246 ? 14.128 -23.146 -3.177 1.00 13.34 246 LEU A C 1
ATOM 1770 O O . LEU A 1 246 ? 15.075 -23.744 -3.688 1.00 14.21 246 LEU A O 1
ATOM 1775 N N . SER A 1 247 ? 12.980 -23.730 -2.833 1.00 14.55 247 SER A N 1
ATOM 1776 C CA . SER A 1 247 ? 12.745 -25.177 -2.937 1.00 15.57 247 SER A CA 1
ATOM 1777 C C . SER A 1 247 ? 11.289 -25.532 -3.173 1.00 16.01 247 SER A C 1
ATOM 1778 O O . SER A 1 247 ? 10.377 -24.791 -2.783 1.00 15.76 247 SER A O 1
ATOM 1781 N N . LYS A 1 248 ? 11.089 -26.683 -3.820 1.00 16.90 248 LYS A N 1
ATOM 1782 C CA . LYS A 1 248 ? 9.762 -27.248 -4.039 1.00 18.85 248 LYS A CA 1
ATOM 1783 C C . LYS A 1 248 ? 9.477 -28.427 -3.086 1.00 18.32 248 LYS A C 1
ATOM 1784 O O . LYS A 1 248 ? 8.336 -28.867 -3.024 1.00 20.82 248 LYS A O 1
ATOM 1787 N N . ASP A 1 249 ? 10.490 -28.924 -2.360 1.00 18.28 249 ASP A N 1
ATOM 1788 C CA . ASP A 1 249 ? 10.362 -30.157 -1.555 1.00 17.97 249 ASP A CA 1
ATOM 1789 C C . ASP A 1 249 ? 11.100 -30.188 -0.193 1.00 19.70 249 ASP A C 1
ATOM 1790 O O . ASP A 1 249 ? 11.138 -31.228 0.469 1.00 19.29 249 ASP A O 1
ATOM 1803 N N . LYS A 1 251 ? 14.201 -30.272 0.277 1.00 19.15 251 LYS A N 1
ATOM 1804 C CA . LYS A 1 251 ? 15.421 -31.066 0.219 1.00 22.53 251 LYS A CA 1
ATOM 1805 C C . LYS A 1 251 ? 16.387 -30.469 -0.773 1.00 20.48 251 LYS A C 1
ATOM 1806 O O . LYS A 1 251 ? 17.579 -30.336 -0.467 1.00 20.45 251 LYS A O 1
ATOM 1808 N N . THR A 1 252 ? 15.871 -30.125 -1.958 1.00 20.13 252 THR A N 1
ATOM 1809 C CA . THR A 1 252 ? 16.668 -29.530 -3.040 1.00 19.79 252 THR A CA 1
ATOM 1810 C C . THR A 1 252 ? 16.468 -28.022 -3.092 1.00 17.15 252 THR A C 1
ATOM 1811 O O . THR A 1 252 ? 15.348 -27.566 -3.152 1.00 17.56 252 THR A O 1
ATOM 1815 N N . TRP A 1 253 ? 17.564 -27.272 -3.116 1.00 17.68 253 TRP A N 1
ATOM 1816 C CA . TRP A 1 253 ? 17.551 -25.811 -3.006 1.00 17.91 253 TRP A CA 1
ATOM 1817 C C . TRP A 1 253 ? 18.314 -25.149 -4.148 1.00 19.14 253 TRP A C 1
ATOM 1818 O O . TRP A 1 253 ? 19.325 -25.687 -4.597 1.00 21.54 253 TRP A O 1
ATOM 1829 N N . LYS A 1 254 ? 17.786 -24.034 -4.651 1.00 17.59 254 LYS A N 1
ATOM 1830 C CA . LYS A 1 254 ? 18.491 -23.144 -5.584 1.00 18.72 254 LYS A CA 1
ATOM 1831 C C . LYS A 1 254 ? 18.612 -21.772 -4.921 1.00 15.15 254 LYS A C 1
ATOM 1832 O O . LYS A 1 254 ? 17.671 -21.342 -4.237 1.00 18.83 254 LYS A O 1
ATOM 1838 N N . ARG A 1 255 ? 19.746 -21.107 -5.083 1.00 15.63 255 ARG A N 1
ATOM 1839 C CA . ARG A 1 255 ? 19.912 -19.714 -4.684 1.00 15.84 255 ARG A CA 1
ATOM 1840 C C . ARG A 1 255 ? 19.062 -18.802 -5.567 1.00 14.57 255 ARG A C 1
ATOM 1841 O O . ARG A 1 255 ? 18.928 -19.032 -6.788 1.00 20.81 255 ARG A O 1
ATOM 1849 N N . TYR A 1 256 ? 18.579 -17.722 -4.984 1.00 14.58 256 TYR A N 1
ATOM 1850 C CA . TYR A 1 256 ? 17.946 -16.660 -5.727 1.00 14.42 256 TYR A CA 1
ATOM 1851 C C . TYR A 1 256 ? 19.041 -15.963 -6.529 1.00 15.05 256 TYR A C 1
ATOM 1852 O O . TYR A 1 256 ? 20.105 -15.599 -5.972 1.00 15.98 256 TYR A O 1
ATOM 1861 N N . PRO A 1 257 ? 18.826 -15.822 -7.860 1.00 14.69 257 PRO A N 1
ATOM 1862 C CA . PRO A 1 257 ? 19.896 -15.258 -8.662 1.00 15.67 257 PRO A CA 1
ATOM 1863 C C . PRO A 1 257 ? 20.265 -13.845 -8.282 1.00 16.87 257 PRO A C 1
ATOM 1864 O O . PRO A 1 257 ? 21.395 -13.465 -8.518 1.00 20.25 257 PRO A O 1
ATOM 1868 N N . GLY A 1 258 ? 19.325 -13.085 -7.712 1.00 18.18 258 GLY A N 1
ATOM 1869 C CA . GLY A 1 258 ? 19.570 -11.707 -7.298 1.00 19.11 258 GLY A CA 1
ATOM 1870 C C . GLY A 1 258 ? 20.150 -11.511 -5.909 1.00 18.05 258 GLY A C 1
ATOM 1871 O O . GLY A 1 258 ? 20.200 -10.381 -5.435 1.00 18.91 258 GLY A O 1
ATOM 1872 N N . ASN A 1 259 ? 20.626 -12.584 -5.269 1.00 16.01 259 ASN A N 1
ATOM 1873 C CA . ASN A 1 259 ? 21.271 -12.465 -3.948 1.00 14.10 259 ASN A CA 1
ATOM 1874 C C . ASN A 1 259 ? 22.562 -11.620 -3.942 1.00 13.61 259 ASN A C 1
ATOM 1875 O O . ASN A 1 259 ? 23.277 -11.542 -4.996 1.00 16.15 259 ASN A O 1
ATOM 1880 N N . PRO A 1 260 ? 22.915 -10.986 -2.812 1.00 13.57 260 PRO A N 1
ATOM 1881 C CA . PRO A 1 260 ? 22.087 -10.870 -1.571 1.00 13.43 260 PRO A CA 1
ATOM 1882 C C . PRO A 1 260 ? 20.961 -9.849 -1.741 1.00 14.43 260 PRO A C 1
ATOM 1883 O O . PRO A 1 260 ? 21.088 -8.919 -2.524 1.00 18.59 260 PRO A O 1
ATOM 1887 N N . VAL A 1 261 ? 19.849 -10.012 -1.021 1.00 12.70 261 VAL A N 1
ATOM 1888 C CA . VAL A 1 261 ? 18.716 -9.100 -1.152 1.00 15.23 261 VAL A CA 1
ATOM 1889 C C . VAL A 1 261 ? 18.688 -7.985 -0.076 1.00 14.40 261 VAL A C 1
ATOM 1890 O O . VAL A 1 261 ? 17.880 -7.069 -0.171 1.00 16.29 261 VAL A O 1
ATOM 1894 N N . PHE A 1 262 ? 19.544 -8.089 0.935 1.00 13.47 262 PHE A N 1
ATOM 1895 C CA . PHE A 1 262 ? 19.578 -7.076 1.974 1.00 12.75 262 PHE A CA 1
ATOM 1896 C C . PHE A 1 262 ? 20.914 -7.075 2.665 1.00 12.12 262 PHE A C 1
ATOM 1897 O O . PHE A 1 262 ? 21.341 -8.092 3.164 1.00 13.67 262 PHE A O 1
ATOM 1905 N N . ALA A 1 263 ? 21.572 -5.916 2.661 1.00 13.60 263 ALA A N 1
ATOM 1906 C CA . ALA A 1 263 ? 22.894 -5.781 3.198 1.00 14.95 263 ALA A CA 1
ATOM 1907 C C . ALA A 1 263 ? 23.127 -4.333 3.578 1.00 14.92 263 ALA A C 1
ATOM 1908 O O . ALA A 1 263 ? 22.469 -3.440 3.053 1.00 19.18 263 ALA A O 1
ATOM 1910 N N . HIS A 1 264 ? 24.104 -4.127 4.458 1.00 14.34 264 HIS A N 1
ATOM 1911 C CA . HIS A 1 264 ? 24.636 -2.802 4.771 1.00 17.21 264 HIS A CA 1
ATOM 1912 C C . HIS A 1 264 ? 26.146 -2.805 4.590 1.00 17.75 264 HIS A C 1
ATOM 1913 O O . HIS A 1 264 ? 26.864 -3.482 5.308 1.00 18.63 264 HIS A O 1
ATOM 1920 N N . GLU A 1 265 ? 26.641 -2.061 3.606 1.00 19.36 265 GLU A N 1
ATOM 1921 C CA . GLU A 1 265 ? 28.033 -2.180 3.248 1.00 18.90 265 GLU A CA 1
ATOM 1922 C C . GLU A 1 265 ? 28.971 -1.274 4.026 1.00 20.90 265 GLU A C 1
ATOM 1923 O O . GLU A 1 265 ? 29.152 -0.091 3.688 1.00 23.32 265 GLU A O 1
ATOM 1929 N N . ALA A 1 266 ? 29.595 -1.864 5.039 1.00 17.44 266 ALA A N 1
ATOM 1930 C CA . ALA A 1 266 ? 30.783 -1.299 5.673 1.00 14.82 266 ALA A CA 1
ATOM 1931 C C . ALA A 1 266 ? 31.668 -2.476 6.129 1.00 15.68 266 ALA A C 1
ATOM 1932 O O . ALA A 1 266 ? 31.221 -3.637 6.166 1.00 18.52 266 ALA A O 1
ATOM 1934 N N . ASP A 1 267 ? 32.914 -2.156 6.476 1.00 18.81 267 ASP A N 1
ATOM 1935 C CA . ASP A 1 267 ? 33.901 -3.144 6.882 1.00 22.80 267 ASP A CA 1
ATOM 1936 C C . ASP A 1 267 ? 33.481 -3.918 8.132 1.00 21.68 267 ASP A C 1
ATOM 1937 O O . ASP A 1 267 ? 33.405 -3.363 9.253 1.00 25.66 267 ASP A O 1
ATOM 1942 N N . GLY A 1 268 ? 33.222 -5.205 7.926 1.00 18.54 268 GLY A N 1
ATOM 1943 C CA . GLY A 1 268 ? 32.912 -6.112 9.008 1.00 16.26 268 GLY A CA 1
ATOM 1944 C C . GLY A 1 268 ? 31.479 -5.989 9.507 1.00 16.07 268 GLY A C 1
ATOM 1945 O O . GLY A 1 268 ? 31.133 -6.667 10.469 1.00 18.36 268 GLY A O 1
ATOM 1946 N N . THR A 1 269 ? 30.627 -5.185 8.867 1.00 18.83 269 THR A N 1
ATOM 1947 C CA . THR A 1 269 ? 29.238 -4.987 9.367 1.00 19.02 269 THR A CA 1
ATOM 1948 C C . THR A 1 269 ? 28.415 -6.242 9.148 1.00 18.32 269 THR A C 1
ATOM 1949 O O . THR A 1 269 ? 28.529 -6.892 8.083 1.00 18.74 269 THR A O 1
ATOM 1953 N N . ILE A 1 270 ? 27.569 -6.557 10.135 1.00 15.51 270 ILE A N 1
ATOM 1954 C CA . ILE A 1 270 ? 26.730 -7.726 10.087 1.00 13.99 270 ILE A CA 1
ATOM 1955 C C . ILE A 1 270 ? 25.317 -7.263 9.909 1.00 13.68 270 ILE A C 1
ATOM 1956 O O . ILE A 1 270 ? 24.870 -6.375 10.621 1.00 15.30 270 ILE A O 1
ATOM 1961 N N . THR A 1 271 ? 24.614 -7.901 8.995 1.00 12.86 271 THR A N 1
ATOM 1962 C CA . THR A 1 271 ? 23.183 -7.781 8.832 1.00 13.45 271 THR A CA 1
ATOM 1963 C C . THR A 1 271 ? 22.691 -9.220 8.869 1.00 12.90 271 THR A C 1
ATOM 1964 O O . THR A 1 271 ? 23.146 -10.064 8.058 1.00 14.74 271 THR A O 1
ATOM 1968 N N . GLY A 1 272 ? 21.771 -9.509 9.804 1.00 13.26 272 GLY A N 1
ATOM 1969 C CA . GLY A 1 272 ? 21.292 -10.842 9.864 1.00 12.94 272 GLY A CA 1
ATOM 1970 C C . GLY A 1 272 ? 20.080 -11.173 10.701 1.00 14.00 272 GLY A C 1
ATOM 1971 O O . GLY A 1 272 ? 19.286 -10.317 11.086 1.00 16.59 272 GLY A O 1
ATOM 1972 N N . ASP A 1 273 ? 19.966 -12.470 10.918 1.00 13.85 273 ASP A N 1
ATOM 1973 C CA . ASP A 1 273 ? 18.820 -13.087 11.560 1.00 12.97 273 ASP A CA 1
ATOM 1974 C C . ASP A 1 273 ? 17.494 -12.477 11.123 1.00 12.39 273 ASP A C 1
ATOM 1975 O O . ASP A 1 273 ? 16.698 -12.008 11.928 1.00 14.72 273 ASP A O 1
ATOM 1980 N N . ALA A 1 274 ? 17.246 -12.539 9.833 1.00 10.54 274 ALA A N 1
ATOM 1981 C CA . ALA A 1 274 ? 16.017 -12.097 9.246 1.00 10.65 274 ALA A CA 1
ATOM 1982 C C . ALA A 1 274 ? 14.850 -12.944 9.759 1.00 12.85 274 ALA A C 1
ATOM 1983 O O . ALA A 1 274 ? 14.899 -14.181 9.722 1.00 15.55 274 ALA A O 1
ATOM 1985 N N . HIS A 1 275 ? 13.830 -12.226 10.225 1.00 11.91 275 HIS A N 1
ATOM 1986 C CA . HIS A 1 275 ? 12.589 -12.769 10.802 1.00 11.09 275 HIS A CA 1
ATOM 1987 C C . HIS A 1 275 ? 11.454 -11.993 10.162 1.00 10.51 275 HIS A C 1
ATOM 1988 O O . HIS A 1 275 ? 11.289 -10.805 10.425 1.00 12.03 275 HIS A O 1
ATOM 1995 N N . ILE A 1 276 ? 10.695 -12.668 9.307 1.00 11.21 276 ILE A N 1
ATOM 1996 C CA . ILE A 1 276 ? 9.661 -12.060 8.451 1.00 14.40 276 ILE A CA 1
ATOM 1997 C C . ILE A 1 276 ? 8.241 -12.396 8.909 1.00 13.89 276 ILE A C 1
ATOM 1998 O O . ILE A 1 276 ? 7.911 -13.558 9.127 1.00 13.85 276 ILE A O 1
ATOM 2003 N N . GLN A 1 277 ? 7.414 -11.352 9.055 1.00 13.26 277 GLN A N 1
ATOM 2004 C CA . GLN A 1 277 ? 5.978 -11.514 9.237 1.00 12.83 277 GLN A CA 1
ATOM 2005 C C . GLN A 1 277 ? 5.222 -10.706 8.196 1.00 13.11 277 GLN A C 1
ATOM 2006 O O . GLN A 1 277 ? 5.740 -9.729 7.666 1.00 16.11 277 GLN A O 1
ATOM 2012 N N . LYS A 1 278 ? 4.026 -11.160 7.859 1.00 12.55 278 LYS A N 1
ATOM 2013 C CA . LYS A 1 278 ? 3.198 -10.506 6.868 1.00 15.78 278 LYS A CA 1
ATOM 2014 C C . LYS A 1 278 ? 2.137 -9.708 7.626 1.00 16.38 278 LYS A C 1
ATOM 2015 O O . LYS A 1 278 ? 1.462 -10.252 8.501 1.00 19.61 278 LYS A O 1
ATOM 2029 N N . GLY A 1 280 ? -0.769 -7.387 6.543 1.00 22.94 280 GLY A N 1
ATOM 2030 C CA . GLY A 1 280 ? -1.641 -6.899 5.496 1.00 26.21 280 GLY A CA 1
ATOM 2031 C C . GLY A 1 280 ? -1.070 -7.323 4.167 1.00 26.47 280 GLY A C 1
ATOM 2032 O O . GLY A 1 280 ? -0.842 -8.515 3.939 1.00 31.26 280 GLY A O 1
ATOM 2033 N N . ASP A 1 281 ? -0.820 -6.341 3.302 1.00 25.73 281 ASP A N 1
ATOM 2034 C CA . ASP A 1 281 ? -0.158 -6.580 2.013 1.00 26.80 281 ASP A CA 1
ATOM 2035 C C . ASP A 1 281 ? 1.360 -6.378 2.056 1.00 23.98 281 ASP A C 1
ATOM 2036 O O . ASP A 1 281 ? 2.019 -6.512 1.021 1.00 29.38 281 ASP A O 1
ATOM 2041 N N . VAL A 1 282 ? 1.927 -6.068 3.221 1.00 19.55 282 VAL A N 1
ATOM 2042 C CA . VAL A 1 282 ? 3.369 -5.836 3.344 1.00 18.46 282 VAL A CA 1
ATOM 2043 C C . VAL A 1 282 ? 4.089 -6.878 4.229 1.00 17.44 282 VAL A C 1
ATOM 2044 O O . VAL A 1 282 ? 3.540 -7.368 5.211 1.00 18.16 282 VAL A O 1
ATOM 2048 N N . TYR A 1 283 ? 5.315 -7.229 3.835 1.00 16.38 283 TYR A N 1
ATOM 2049 C CA . TYR A 1 283 ? 6.207 -8.068 4.635 1.00 16.45 283 TYR A CA 1
ATOM 2050 C C . TYR A 1 283 ? 7.091 -7.164 5.454 1.00 14.93 283 TYR A C 1
ATOM 2051 O O . TYR A 1 283 ? 7.601 -6.160 4.932 1.00 16.63 283 TYR A O 1
ATOM 2060 N N . VAL A 1 284 ? 7.256 -7.514 6.736 1.00 12.92 284 VAL A N 1
ATOM 2061 C CA . VAL A 1 284 ? 8.145 -6.826 7.634 1.00 13.74 284 VAL A CA 1
ATOM 2062 C C . VAL A 1 284 ? 9.270 -7.760 8.039 1.00 12.68 284 VAL A C 1
ATOM 2063 O O . VAL A 1 284 ? 9.017 -8.863 8.523 1.00 13.43 284 VAL A O 1
ATOM 2075 N N . PHE A 1 286 ? 12.121 -8.181 10.559 1.00 12.55 286 PHE A N 1
ATOM 2076 C CA . PHE A 1 286 ? 12.883 -7.855 11.753 1.00 10.54 286 PHE A CA 1
ATOM 2077 C C . PHE A 1 286 ? 14.276 -8.420 11.520 1.00 11.20 286 PHE A C 1
ATOM 2078 O O . PHE A 1 286 ? 14.405 -9.569 11.083 1.00 11.69 286 PHE A O 1
ATOM 2086 N N . TYR A 1 287 ? 15.292 -7.614 11.796 1.00 9.84 287 TYR A N 1
ATOM 2087 C CA . TYR A 1 287 ? 16.692 -8.050 11.621 1.00 9.90 287 TYR A CA 1
ATOM 2088 C C . TYR A 1 287 ? 17.583 -7.376 12.644 1.00 10.17 287 TYR A C 1
ATOM 2089 O O . TYR A 1 287 ? 17.199 -6.331 13.230 1.00 13.21 287 TYR A O 1
ATOM 2098 N N . PHE A 1 288 ? 18.766 -7.936 12.864 1.00 10.32 288 PHE A N 1
ATOM 2099 C CA . PHE A 1 288 ? 19.802 -7.292 13.670 1.00 10.83 288 PHE A CA 1
ATOM 2100 C C . PHE A 1 288 ? 20.957 -6.859 12.799 1.00 10.40 288 PHE A C 1
ATOM 2101 O O . PHE A 1 288 ? 21.228 -7.434 11.696 1.00 12.28 288 PHE A O 1
ATOM 2109 N N . SER A 1 289 ? 21.659 -5.870 13.316 1.00 13.86 289 SER A N 1
ATOM 2110 C CA . SER A 1 289 ? 22.907 -5.452 12.733 1.00 13.58 289 SER A CA 1
ATOM 2111 C C . SER A 1 289 ? 23.935 -5.270 13.829 1.00 13.26 289 SER A C 1
ATOM 2112 O O . SER A 1 289 ? 23.592 -4.970 14.970 1.00 13.16 289 SER A O 1
ATOM 2115 N N . ALA A 1 290 ? 25.191 -5.495 13.506 1.00 13.37 290 ALA A N 1
ATOM 2116 C CA . ALA A 1 290 ? 26.302 -5.256 14.421 1.00 13.37 290 ALA A CA 1
ATOM 2117 C C . ALA A 1 290 ? 27.418 -4.580 13.663 1.00 15.40 290 ALA A C 1
ATOM 2118 O O . ALA A 1 290 ? 27.573 -4.814 12.431 1.00 16.18 290 ALA A O 1
ATOM 2120 N N . PHE A 1 291 ? 28.213 -3.784 14.380 1.00 14.63 291 PHE A N 1
ATOM 2121 C CA . PHE A 1 291 ? 29.413 -3.112 13.792 1.00 14.96 291 PHE A CA 1
ATOM 2122 C C . PHE A 1 291 ? 29.002 -2.274 12.587 1.00 15.06 291 PHE A C 1
ATOM 2123 O O . PHE A 1 291 ? 29.716 -2.216 11.571 1.00 16.30 291 PHE A O 1
ATOM 2131 N N . GLU A 1 292 ? 27.853 -1.615 12.717 1.00 16.67 292 GLU A N 1
ATOM 2132 C CA . GLU A 1 292 ? 27.384 -0.602 11.765 1.00 16.67 292 GLU A CA 1
ATOM 2133 C C . GLU A 1 292 ? 28.005 0.751 12.159 1.00 17.88 292 GLU A C 1
ATOM 2134 O O . GLU A 1 292 ? 27.800 1.221 13.265 1.00 18.26 292 GLU A O 1
ATOM 2140 N N . PRO A 1 293 ? 28.793 1.390 11.259 1.00 19.26 293 PRO A N 1
ATOM 2141 C CA . PRO A 1 293 ? 29.409 2.675 11.696 1.00 17.36 293 PRO A CA 1
ATOM 2142 C C . PRO A 1 293 ? 28.470 3.816 12.147 1.00 19.41 293 PRO A C 1
ATOM 2143 O O . PRO A 1 293 ? 28.891 4.652 12.955 1.00 21.64 293 PRO A O 1
ATOM 2147 N N . SER A 1 294 ? 27.237 3.852 11.626 1.00 19.19 294 SER A N 1
ATOM 2148 C CA . SER A 1 294 ? 26.259 4.927 11.934 1.00 19.11 294 SER A CA 1
ATOM 2149 C C . SER A 1 294 ? 25.592 4.873 13.319 1.00 17.61 294 SER A C 1
ATOM 2150 O O . SER A 1 294 ? 24.840 5.788 13.657 1.00 20.49 294 SER A O 1
ATOM 2153 N N . ARG A 1 295 ? 25.830 3.793 14.063 1.00 14.42 295 ARG A N 1
ATOM 2154 C CA . ARG A 1 295 ? 25.409 3.611 15.449 1.00 17.64 295 ARG A CA 1
ATOM 2155 C C . ARG A 1 295 ? 26.608 3.622 16.442 1.00 21.33 295 ARG A C 1
ATOM 2156 O O . ARG A 1 295 ? 27.710 3.052 16.174 1.00 23.15 295 ARG A O 1
ATOM 2164 N N . LYS A 1 296 ? 26.356 4.259 17.591 1.00 22.48 296 LYS A N 1
ATOM 2165 C CA . LYS A 1 296 ? 27.289 4.347 18.716 1.00 26.69 296 LYS A CA 1
ATOM 2166 C C . LYS A 1 296 ? 26.973 3.314 19.798 1.00 26.38 296 LYS A C 1
ATOM 2167 O O . LYS A 1 296 ? 27.303 3.496 20.975 1.00 34.67 296 LYS A O 1
ATOM 2169 N N . TYR A 1 297 ? 26.269 2.268 19.405 1.00 17.11 297 TYR A N 1
ATOM 2170 C CA . TYR A 1 297 ? 26.245 1.012 20.125 1.00 14.33 297 TYR A CA 1
ATOM 2171 C C . TYR A 1 297 ? 26.530 -0.089 19.137 1.00 14.73 297 TYR A C 1
ATOM 2172 O O . TYR A 1 297 ? 26.282 0.074 17.923 1.00 16.29 297 TYR A O 1
ATOM 2181 N N . LYS A 1 298 ? 27.048 -1.200 19.650 1.00 11.49 298 LYS A N 1
ATOM 2182 C CA . LYS A 1 298 ? 27.687 -2.227 18.780 1.00 11.50 298 LYS A CA 1
ATOM 2183 C C . LYS A 1 298 ? 26.760 -3.231 18.089 1.00 13.02 298 LYS A C 1
ATOM 2184 O O . LYS A 1 298 ? 27.160 -3.844 17.087 1.00 15.72 298 LYS A O 1
ATOM 2190 N N . ALA A 1 299 ? 25.585 -3.473 18.664 1.00 15.06 299 ALA A N 1
ATOM 2191 C CA . ALA A 1 299 ? 24.566 -4.303 18.018 1.00 14.96 299 ALA A CA 1
ATOM 2192 C C . ALA A 1 299 ? 23.156 -3.970 18.474 1.00 13.99 299 ALA A C 1
ATOM 2193 O O . ALA A 1 299 ? 22.941 -3.589 19.624 1.00 16.67 299 ALA A O 1
ATOM 2195 N N . PHE A 1 300 ? 22.207 -4.124 17.566 1.00 10.78 300 PHE A N 1
ATOM 2196 C CA . PHE A 1 300 ? 20.857 -3.612 17.732 1.00 11.60 300 PHE A CA 1
ATOM 2197 C C . PHE A 1 300 ? 19.878 -4.273 16.788 1.00 12.05 300 PHE A C 1
ATOM 2198 O O . PHE A 1 300 ? 20.309 -4.930 15.822 1.00 13.64 300 PHE A O 1
ATOM 2206 N N . ASN A 1 301 ? 18.581 -4.125 17.073 1.00 11.46 301 ASN A N 1
ATOM 2207 C CA . ASN A 1 301 ? 17.509 -4.570 16.190 1.00 10.40 301 ASN A CA 1
ATOM 2208 C C . ASN A 1 301 ? 16.744 -3.400 15.577 1.00 11.50 301 ASN A C 1
ATOM 2209 O O . ASN A 1 301 ? 16.413 -2.410 16.250 1.00 11.98 301 ASN A O 1
ATOM 2214 N N . THR A 1 302 ? 16.430 -3.541 14.289 1.00 10.75 302 THR A N 1
ATOM 2215 C CA . THR A 1 302 ? 15.491 -2.677 13.600 1.00 9.86 302 THR A CA 1
ATOM 2216 C C . THR A 1 302 ? 14.678 -3.486 12.573 1.00 11.49 302 THR A C 1
ATOM 2217 O O . THR A 1 302 ? 14.605 -4.734 12.674 1.00 12.39 302 THR A O 1
ATOM 2221 N N . PHE A 1 303 ? 14.071 -2.828 11.587 1.00 10.13 303 PHE A N 1
ATOM 2222 C CA . PHE A 1 303 ? 13.306 -3.574 10.615 1.00 10.94 303 PHE A CA 1
ATOM 2223 C C . PHE A 1 303 ? 13.394 -2.933 9.251 1.00 11.91 303 PHE A C 1
ATOM 2224 O O . PHE A 1 303 ? 13.761 -1.775 9.132 1.00 13.54 303 PHE A O 1
ATOM 2232 N N . ALA A 1 304 ? 13.014 -3.748 8.273 1.00 12.42 304 ALA A N 1
ATOM 2233 C CA . ALA A 1 304 ? 12.781 -3.331 6.917 1.00 11.16 304 ALA A CA 1
ATOM 2234 C C . ALA A 1 304 ? 11.430 -3.823 6.435 1.00 12.10 304 ALA A C 1
ATOM 2235 O O . ALA A 1 304 ? 10.813 -4.686 7.072 1.00 12.69 304 ALA A O 1
ATOM 2237 N N . ALA A 1 305 ? 10.946 -3.312 5.305 1.00 13.19 305 ALA A N 1
ATOM 2238 C CA . ALA A 1 305 ? 9.688 -3.802 4.754 1.00 14.95 305 ALA A CA 1
ATOM 2239 C C . ALA A 1 305 ? 9.747 -3.910 3.221 1.00 13.07 305 ALA A C 1
ATOM 2240 O O . ALA A 1 305 ? 10.593 -3.265 2.591 1.00 13.80 305 ALA A O 1
ATOM 2242 N N . SER A 1 306 ? 8.889 -4.759 2.668 1.00 12.56 306 SER A N 1
ATOM 2243 C CA . SER A 1 306 ? 8.904 -5.087 1.229 1.00 13.72 306 SER A CA 1
ATOM 2244 C C . SER A 1 306 ? 7.551 -5.600 0.775 1.00 13.96 306 SER A C 1
ATOM 2245 O O . SER A 1 306 ? 6.834 -6.237 1.548 1.00 16.32 306 SER A O 1
ATOM 2248 N N . TYR A 1 307 ? 7.178 -5.314 -0.472 1.00 15.97 307 TYR A N 1
ATOM 2249 C CA . TYR A 1 307 ? 5.944 -5.889 -1.058 1.00 17.29 307 TYR A CA 1
ATOM 2250 C C . TYR A 1 307 ? 6.220 -7.189 -1.828 1.00 19.85 307 TYR A C 1
ATOM 2251 O O . TYR A 1 307 ? 5.291 -8.001 -2.033 1.00 18.94 307 TYR A O 1
ATOM 2260 N N . ASP A 1 308 ? 7.490 -7.390 -2.199 1.00 19.38 308 ASP A N 1
ATOM 2261 C CA . ASP A 1 308 ? 7.895 -8.450 -3.147 1.00 19.17 308 ASP A CA 1
ATOM 2262 C C . ASP A 1 308 ? 8.981 -9.445 -2.669 1.00 18.23 308 ASP A C 1
ATOM 2263 O O . ASP A 1 308 ? 9.470 -10.248 -3.463 1.00 18.68 308 ASP A O 1
ATOM 2268 N N . LEU A 1 309 ? 9.346 -9.374 -1.390 1.00 17.63 309 LEU A N 1
ATOM 2269 C CA . LEU A 1 309 ? 10.369 -10.210 -0.752 1.00 16.37 309 LEU A CA 1
ATOM 2270 C C . LEU A 1 309 ? 11.811 -9.962 -1.173 1.00 13.86 309 LEU A C 1
ATOM 2271 O O . LEU A 1 309 ? 12.704 -10.495 -0.534 1.00 14.16 309 LEU A O 1
ATOM 2276 N N . VAL A 1 310 ? 12.047 -9.108 -2.179 1.00 14.64 310 VAL A N 1
ATOM 2277 C CA . VAL A 1 310 ? 13.384 -8.919 -2.750 1.00 16.21 310 VAL A CA 1
ATOM 2278 C C . VAL A 1 310 ? 13.952 -7.504 -2.538 1.00 14.06 310 VAL A C 1
ATOM 2279 O O . VAL A 1 310 ? 15.124 -7.352 -2.234 1.00 18.29 310 VAL A O 1
ATOM 2283 N N . ASN A 1 311 ? 13.120 -6.490 -2.729 1.00 15.47 311 ASN A N 1
ATOM 2284 C CA . ASN A 1 311 ? 13.517 -5.103 -2.557 1.00 16.98 311 ASN A CA 1
ATOM 2285 C C . ASN A 1 311 ? 13.022 -4.613 -1.206 1.00 16.97 311 ASN A C 1
ATOM 2286 O O . ASN A 1 311 ? 11.826 -4.541 -0.987 1.00 16.68 311 ASN A O 1
ATOM 2291 N N . TRP A 1 312 ? 13.961 -4.281 -0.329 1.00 14.85 312 TRP A N 1
ATOM 2292 C CA . TRP A 1 312 ? 13.660 -4.007 1.080 1.00 14.06 312 TRP A CA 1
ATOM 2293 C C . TRP A 1 312 ? 13.896 -2.548 1.367 1.00 14.30 312 TRP A C 1
ATOM 2294 O O . TRP A 1 312 ? 14.931 -2.028 1.020 1.00 19.76 312 TRP A O 1
ATOM 2305 N N . THR A 1 313 ? 12.922 -1.895 2.010 1.00 13.24 313 THR A N 1
ATOM 2306 C CA . THR A 1 313 ? 13.063 -0.498 2.422 1.00 13.09 313 THR A CA 1
ATOM 2307 C C . THR A 1 313 ? 13.409 -0.539 3.907 1.00 12.88 313 THR A C 1
ATOM 2308 O O . THR A 1 313 ? 12.673 -1.150 4.692 1.00 16.14 313 THR A O 1
ATOM 2312 N N . ASP A 1 314 ? 14.496 0.109 4.285 1.00 12.45 314 ASP A N 1
ATOM 2313 C CA . ASP A 1 314 ? 15.015 0.099 5.652 1.00 14.50 314 ASP A CA 1
ATOM 2314 C C . ASP A 1 314 ? 14.286 1.162 6.478 1.00 15.23 314 ASP A C 1
ATOM 2315 O O . ASP A 1 314 ? 14.034 2.240 5.997 1.00 15.48 314 ASP A O 1
ATOM 2320 N N . TRP A 1 315 ? 13.917 0.856 7.730 1.00 14.37 315 TRP A N 1
ATOM 2321 C CA . TRP A 1 315 ? 13.436 1.881 8.631 1.00 13.99 315 TRP A CA 1
ATOM 2322 C C . TRP A 1 315 ? 14.377 3.065 8.801 1.00 12.77 315 TRP A C 1
ATOM 2323 O O . TRP A 1 315 ? 15.532 2.889 9.087 1.00 15.74 315 TRP A O 1
ATOM 2334 N N . HIS A 1 316 ? 13.829 4.280 8.778 1.00 13.45 316 HIS A N 1
ATOM 2335 C CA . HIS A 1 316 ? 14.664 5.494 8.830 1.00 15.09 316 HIS A CA 1
ATOM 2336 C C . HIS A 1 316 ? 14.713 6.182 10.198 1.00 15.50 316 HIS A C 1
ATOM 2337 O O . HIS A 1 316 ? 15.300 7.253 10.340 1.00 17.17 316 HIS A O 1
ATOM 2344 N N . GLY A 1 317 ?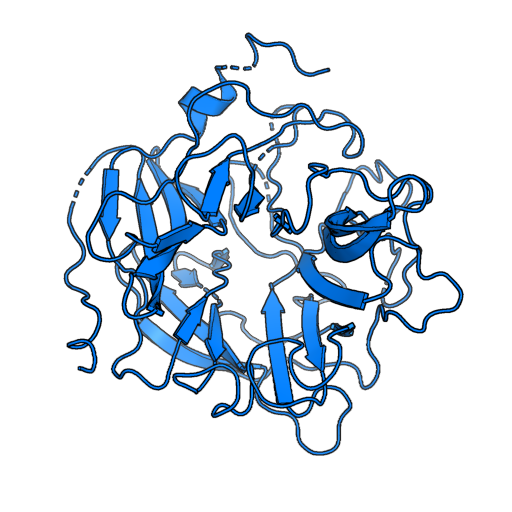 14.154 5.519 11.208 1.00 13.77 317 GLY A N 1
ATOM 2345 C CA . GLY A 1 317 ? 13.944 6.110 12.556 1.00 11.67 317 GLY A CA 1
ATOM 2346 C C . GLY A 1 317 ? 14.713 5.330 13.590 1.00 13.36 317 GLY A C 1
ATOM 2347 O O . GLY A 1 317 ? 15.557 4.513 13.249 1.00 14.71 317 GLY A O 1
ATOM 2348 N N . ALA A 1 318 ? 14.369 5.544 14.861 1.00 12.65 318 ALA A N 1
ATOM 2349 C CA . ALA A 1 318 ? 15.054 4.942 16.006 1.00 11.98 318 ALA A CA 1
ATOM 2350 C C . ALA A 1 318 ? 15.011 3.437 15.892 1.00 11.80 318 ALA A C 1
ATOM 2351 O O . ALA A 1 318 ? 14.016 2.861 15.489 1.00 14.63 318 ALA A O 1
ATOM 2353 N N . ASP A 1 319 ? 16.086 2.819 16.325 1.00 10.80 319 ASP A N 1
ATOM 2354 C CA . ASP A 1 319 ? 16.177 1.364 16.309 1.00 10.41 319 ASP A CA 1
ATOM 2355 C C . ASP A 1 319 ? 15.174 0.794 17.328 1.00 10.14 319 ASP A C 1
ATOM 2356 O O . ASP A 1 319 ? 14.909 1.415 18.345 1.00 11.87 319 ASP A O 1
ATOM 2361 N N . LEU A 1 320 ? 14.716 -0.413 17.068 1.00 9.48 320 LEU A N 1
ATOM 2362 C CA . LEU A 1 320 ? 13.675 -1.037 17.921 1.00 9.21 320 LEU A CA 1
ATOM 2363 C C . LEU A 1 320 ? 14.213 -1.467 19.266 1.00 10.58 320 LEU A C 1
ATOM 2364 O O . LEU A 1 320 ? 13.518 -1.301 20.296 1.00 11.77 320 LEU A O 1
ATOM 2369 N N . ILE A 1 321 ? 15.374 -2.098 19.285 1.00 10.15 321 ILE A N 1
ATOM 2370 C CA . ILE A 1 321 ? 16.018 -2.595 20.498 1.00 11.01 321 ILE A CA 1
ATOM 2371 C C . ILE A 1 321 ? 17.463 -2.175 20.470 1.00 10.53 321 ILE A C 1
ATOM 2372 O O . ILE A 1 321 ? 18.161 -2.452 19.478 1.00 10.97 321 ILE A O 1
ATOM 2377 N N . ILE A 1 322 ? 17.918 -1.499 21.512 1.00 9.81 322 ILE A N 1
ATOM 2378 C CA . ILE A 1 322 ? 19.301 -1.077 21.650 1.00 9.86 322 ILE A CA 1
ATOM 2379 C C . ILE A 1 322 ? 19.805 -1.364 23.040 1.00 9.43 322 ILE A C 1
ATOM 2380 O O . ILE A 1 322 ? 18.975 -1.461 23.989 1.00 11.15 322 ILE A O 1
ATOM 2385 N N . PRO A 1 323 ? 21.136 -1.442 23.251 1.00 10.20 323 PRO A N 1
ATOM 2386 C CA . PRO A 1 323 ? 21.706 -1.541 24.606 1.00 11.47 323 PRO A CA 1
ATOM 2387 C C . PRO A 1 323 ? 21.281 -0.365 25.469 1.00 12.83 323 PRO A C 1
ATOM 2388 O O . PRO A 1 323 ? 21.404 0.784 25.044 1.00 13.18 323 PRO A O 1
ATOM 2392 N N . SER A 1 324 ? 20.763 -0.653 26.661 1.00 14.14 324 SER A N 1
ATOM 2393 C CA . SER A 1 324 ? 20.285 0.402 27.557 1.00 12.77 324 SER A CA 1
ATOM 2394 C C . SER A 1 324 ? 20.221 -0.001 29.044 1.00 13.93 324 SER A C 1
ATOM 2395 O O . SER A 1 324 ? 20.110 0.861 29.892 1.00 17.69 324 SER A O 1
ATOM 2398 N N . LYS A 1 325 ? 20.321 -1.299 29.340 1.00 16.00 325 LYS A N 1
ATOM 2399 C CA . LYS A 1 325 ? 20.274 -1.835 30.701 1.00 15.91 325 LYS A CA 1
ATOM 2400 C C . LYS A 1 325 ? 21.561 -2.568 31.006 1.00 16.43 325 LYS A C 1
ATOM 2401 O O . LYS A 1 325 ? 22.287 -2.950 30.095 1.00 15.39 325 LYS A O 1
ATOM 2407 N N . ASN A 1 326 ? 21.802 -2.826 32.283 1.00 16.62 326 ASN A N 1
ATOM 2408 C CA . ASN A 1 326 ? 22.918 -3.656 32.726 1.00 18.67 326 ASN A CA 1
ATOM 2409 C C . ASN A 1 326 ? 23.080 -4.919 31.865 1.00 16.42 326 ASN A C 1
ATOM 2410 O O . ASN A 1 326 ? 24.147 -5.175 31.276 1.00 17.71 326 ASN A O 1
ATOM 2415 N N . TYR A 1 327 ? 21.975 -5.654 31.739 1.00 12.96 327 TYR A N 1
ATOM 2416 C CA . TYR A 1 327 ? 22.026 -6.996 31.255 1.00 13.30 327 TYR A CA 1
ATOM 2417 C C . TYR A 1 327 ? 22.220 -7.021 29.710 1.00 11.96 327 TYR A C 1
ATOM 2418 O O . TYR A 1 327 ? 22.581 -8.062 29.165 1.00 13.35 327 TYR A O 1
ATOM 2427 N N . ASP A 1 328 ? 21.930 -5.913 29.013 1.00 11.63 328 ASP A N 1
ATOM 2428 C CA . ASP A 1 328 ? 22.164 -5.857 27.513 1.00 11.01 328 ASP A CA 1
ATOM 2429 C C . ASP A 1 328 ? 23.103 -4.752 27.034 1.00 12.44 328 ASP A C 1
ATOM 2430 O O . ASP A 1 328 ? 23.070 -4.337 25.847 1.00 13.84 328 ASP A O 1
ATOM 2435 N N . GLU A 1 329 ? 24.014 -4.374 27.918 1.00 13.26 329 GLU A N 1
ATOM 2436 C CA . GLU A 1 329 ? 24.792 -3.170 27.727 1.00 13.24 329 GLU A CA 1
ATOM 2437 C C . GLU A 1 329 ? 25.800 -3.221 26.553 1.00 12.22 329 GLU A C 1
ATOM 2438 O O . GLU A 1 329 ? 26.253 -2.176 26.123 1.00 14.80 329 GLU A O 1
ATOM 2444 N N . LEU A 1 330 ? 26.142 -4.415 26.071 1.00 12.87 330 LEU A N 1
ATOM 2445 C CA . LEU A 1 330 ? 27.065 -4.568 24.942 1.00 13.34 330 LEU A CA 1
ATOM 2446 C C . LEU A 1 330 ? 26.303 -4.797 23.638 1.00 13.40 330 LEU A C 1
ATOM 2447 O O . LEU A 1 330 ? 26.463 -4.020 22.689 1.00 13.28 330 LEU A O 1
ATOM 2452 N N . PHE A 1 331 ? 25.502 -5.870 23.590 1.00 11.09 331 PHE A N 1
ATOM 2453 C CA . PHE A 1 331 ? 24.697 -6.199 22.439 1.00 12.20 331 PHE A CA 1
ATOM 2454 C C . PHE A 1 331 ? 23.239 -6.367 22.874 1.00 11.94 331 PHE A C 1
ATOM 2455 O O . PHE A 1 331 ? 22.970 -7.010 23.907 1.00 12.31 331 PHE A O 1
ATOM 2463 N N . ALA A 1 332 ? 22.293 -5.805 22.124 1.00 11.90 332 ALA A N 1
ATOM 2464 C CA . ALA A 1 332 ? 20.849 -6.081 22.357 1.00 12.48 332 ALA A CA 1
ATOM 2465 C C . ALA A 1 332 ? 20.263 -6.346 20.987 1.00 11.75 332 ALA A C 1
ATOM 2466 O O . ALA A 1 332 ? 20.010 -5.423 20.230 1.00 12.93 332 ALA A O 1
ATOM 2468 N N . HIS A 1 333 ? 20.136 -7.619 20.640 1.00 12.06 333 HIS A N 1
ATOM 2469 C CA . HIS A 1 333 ? 20.147 -8.000 19.241 1.00 10.44 333 HIS A CA 1
ATOM 2470 C C . HIS A 1 333 ? 19.627 -9.410 18.968 1.00 9.94 333 HIS A C 1
ATOM 2471 O O . HIS A 1 333 ? 19.758 -10.318 19.787 1.00 12.88 333 HIS A O 1
ATOM 2478 N N . LYS A 1 334 ? 19.118 -9.567 17.742 1.00 11.02 334 LYS A N 1
ATOM 2479 C CA . LYS A 1 334 ? 18.501 -10.790 17.210 1.00 12.29 334 LYS A CA 1
ATOM 2480 C C . LYS A 1 334 ? 17.070 -10.758 17.636 1.00 12.03 334 LYS A C 1
ATOM 2481 O O . LYS A 1 334 ? 16.801 -10.257 18.720 1.00 12.24 334 LYS A O 1
ATOM 2487 N N . SER A 1 335 ? 16.145 -11.123 16.758 1.00 12.57 335 SER A N 1
ATOM 2488 C CA . SER A 1 335 ? 14.701 -10.923 17.009 1.00 12.46 335 SER A CA 1
ATOM 2489 C C . SER A 1 335 ? 13.852 -12.147 16.845 1.00 11.48 335 SER A C 1
ATOM 2490 O O . SER A 1 335 ? 14.044 -12.991 15.970 1.00 13.75 335 SER A O 1
ATOM 2493 N N . TYR A 1 336 ? 12.864 -12.234 17.730 1.00 10.69 336 TYR A N 1
ATOM 2494 C CA . TYR A 1 336 ? 11.631 -12.935 17.436 1.00 11.21 336 TYR A CA 1
ATOM 2495 C C . TYR A 1 336 ? 10.487 -12.159 18.089 1.00 11.66 336 TYR A C 1
ATOM 2496 O O . TYR A 1 336 ? 10.579 -11.800 19.244 1.00 11.76 336 TYR A O 1
ATOM 2505 N N . VAL A 1 337 ? 9.439 -11.875 17.324 1.00 11.19 337 VAL A N 1
ATOM 2506 C CA . VAL A 1 337 ? 8.401 -10.938 17.730 1.00 13.42 337 VAL A CA 1
ATOM 2507 C C . VAL A 1 337 ? 7.016 -11.612 17.699 1.00 13.65 337 VAL A C 1
ATOM 2508 O O . VAL A 1 337 ? 6.599 -12.223 16.702 1.00 16.24 337 VAL A O 1
ATOM 2512 N N . ILE A 1 338 ? 6.289 -11.509 18.805 1.00 14.75 338 ILE A N 1
ATOM 2513 C CA . ILE A 1 338 ? 4.963 -12.067 18.880 1.00 15.27 338 ILE A CA 1
ATOM 2514 C C . ILE A 1 338 ? 4.048 -10.900 19.185 1.00 17.32 338 ILE A C 1
ATOM 2515 O O . ILE A 1 338 ? 4.322 -10.166 20.131 1.00 18.95 338 ILE A O 1
ATOM 2520 N N . LYS A 1 339 ? 3.001 -10.706 18.389 1.00 15.43 339 LYS A N 1
ATOM 2521 C CA . LYS A 1 339 ? 1.867 -9.896 18.840 1.00 15.21 339 LYS A CA 1
ATOM 2522 C C . LYS A 1 339 ? 0.702 -10.796 19.271 1.00 15.19 339 LYS A C 1
ATOM 2523 O O . LYS A 1 339 ? 0.129 -11.526 18.480 1.00 15.54 339 LYS A O 1
ATOM 2529 N N . HIS A 1 340 ? 0.301 -10.668 20.537 1.00 14.78 340 HIS A N 1
ATOM 2530 C CA . HIS A 1 340 ? -0.775 -11.487 21.087 1.00 15.65 340 HIS A CA 1
ATOM 2531 C C . HIS A 1 340 ? -1.585 -10.666 22.072 1.00 16.99 340 HIS A C 1
ATOM 2532 O O . HIS A 1 340 ? -1.003 -9.963 22.898 1.00 16.63 340 HIS A O 1
ATOM 2539 N N . ASP A 1 341 ? -2.920 -10.757 21.964 1.00 18.38 341 ASP A N 1
ATOM 2540 C CA . ASP A 1 341 ? -3.854 -10.085 22.852 1.00 19.03 341 ASP A CA 1
ATOM 2541 C C . ASP A 1 341 ? -3.464 -8.631 23.069 1.00 20.10 341 ASP A C 1
ATOM 2542 O O . ASP A 1 341 ? -3.358 -8.177 24.189 1.00 22.73 341 ASP A O 1
ATOM 2547 N N . GLY A 1 342 ? -3.217 -7.923 21.977 1.00 18.22 342 GLY A N 1
ATOM 2548 C CA . GLY A 1 342 ? -2.970 -6.489 22.025 1.00 16.47 342 GLY A CA 1
ATOM 2549 C C . GLY A 1 342 ? -1.626 -6.036 22.586 1.00 17.92 342 GLY A C 1
ATOM 2550 O O . GLY A 1 342 ? -1.444 -4.846 22.858 1.00 23.49 342 GLY A O 1
ATOM 2551 N N . VAL A 1 343 ? -0.672 -6.955 22.716 1.00 16.59 343 VAL A N 1
ATOM 2552 C CA . VAL A 1 343 ? 0.649 -6.639 23.260 1.00 13.06 343 VAL A CA 1
ATOM 2553 C C . VAL A 1 343 ? 1.689 -7.239 22.327 1.00 11.64 343 VAL A C 1
ATOM 2554 O O . VAL A 1 343 ? 1.521 -8.390 21.895 1.00 13.05 343 VAL A O 1
ATOM 2558 N N . VAL A 1 344 ? 2.736 -6.461 22.025 1.00 12.92 344 VAL A N 1
ATOM 2559 C CA . VAL A 1 344 ? 3.895 -6.927 21.250 1.00 11.45 344 VAL A CA 1
ATOM 2560 C C . VAL A 1 344 ? 5.029 -7.347 22.169 1.00 9.77 344 VAL A C 1
ATOM 2561 O O . VAL A 1 344 ? 5.383 -6.605 23.083 1.00 12.15 344 VAL A O 1
ATOM 2565 N N . TYR A 1 345 ? 5.550 -8.565 21.944 1.00 9.62 345 TYR A N 1
ATOM 2566 C CA . TYR A 1 345 ? 6.649 -9.122 22.717 1.00 11.54 345 TYR A CA 1
ATOM 2567 C C . TYR A 1 345 ? 7.811 -9.302 21.742 1.00 12.29 345 TYR A C 1
ATOM 2568 O O . TYR A 1 345 ? 7.689 -10.074 20.793 1.00 12.65 345 TYR A O 1
ATOM 2577 N N . HIS A 1 346 ? 8.913 -8.616 22.010 1.00 10.40 346 HIS A N 1
ATOM 2578 C CA . HIS A 1 346 ? 10.094 -8.695 21.188 1.00 9.37 346 HIS A CA 1
ATOM 2579 C C . HIS A 1 346 ? 11.164 -9.446 21.988 1.00 8.85 346 HIS A C 1
ATOM 2580 O O . HIS A 1 346 ? 11.728 -8.899 22.929 1.00 10.07 346 HIS A O 1
ATOM 2587 N N . PHE A 1 347 ? 11.420 -10.711 21.583 1.00 9.70 347 PHE A N 1
ATOM 2588 C CA . PHE A 1 347 ? 12.452 -11.531 22.184 1.00 10.27 347 PHE A CA 1
ATOM 2589 C C . PHE A 1 347 ? 13.796 -11.249 21.525 1.00 10.05 347 PHE A C 1
ATOM 2590 O O . PHE A 1 347 ? 13.875 -11.150 20.281 1.00 12.08 347 PHE 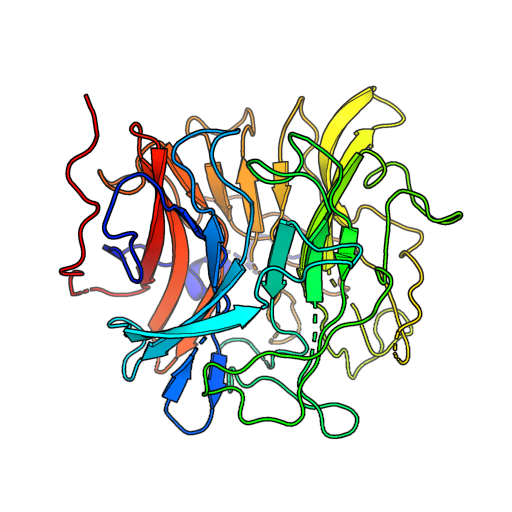A O 1
ATOM 2598 N N . TYR A 1 348 ? 14.845 -11.105 22.313 1.00 10.76 348 TYR A N 1
ATOM 2599 C CA . TYR A 1 348 ? 16.164 -10.753 21.754 1.00 10.03 348 TYR A CA 1
ATOM 2600 C C . TYR A 1 348 ? 17.269 -11.307 22.596 1.00 11.57 348 TYR A C 1
ATOM 2601 O O . TYR A 1 348 ? 17.010 -11.784 23.701 1.00 12.30 348 TYR A O 1
ATOM 2610 N N . CYS A 1 349 ? 18.484 -11.328 22.071 1.00 11.52 349 CYS A N 1
ATOM 2611 C CA . CYS A 1 349 ? 19.652 -11.832 22.792 1.00 10.55 349 CYS A CA 1
ATOM 2612 C C . CYS A 1 349 ? 20.370 -10.664 23.444 1.00 11.36 349 CYS A C 1
ATOM 2613 O O . CYS A 1 349 ? 20.736 -9.690 22.769 1.00 11.01 349 CYS A O 1
ATOM 2616 N N . ALA A 1 350 ? 20.522 -10.753 24.772 1.00 11.90 350 ALA A N 1
ATOM 2617 C CA . ALA A 1 350 ? 21.135 -9.727 25.578 1.00 11.15 350 ALA A CA 1
ATOM 2618 C C . ALA A 1 350 ? 22.526 -10.191 25.941 1.00 10.53 350 ALA A C 1
ATOM 2619 O O . ALA A 1 350 ? 22.676 -11.317 26.440 1.00 11.51 350 ALA A O 1
ATOM 2621 N N . VAL A 1 351 ? 23.534 -9.345 25.642 1.00 9.82 351 VAL A N 1
ATOM 2622 C CA . VAL A 1 351 ? 24.899 -9.556 26.036 1.00 9.91 351 VAL A CA 1
ATOM 2623 C C . VAL A 1 351 ? 25.433 -8.318 26.758 1.00 10.03 351 VAL A C 1
ATOM 2624 O O . VAL A 1 351 ? 25.235 -7.199 26.297 1.00 11.94 351 VAL A O 1
ATOM 2628 N N . ASN A 1 352 ? 26.145 -8.533 27.868 1.00 12.65 352 ASN A N 1
ATOM 2629 C CA . ASN A 1 352 ? 26.712 -7.443 28.652 1.00 13.16 352 ASN A CA 1
ATOM 2630 C C . ASN A 1 352 ? 28.222 -7.372 28.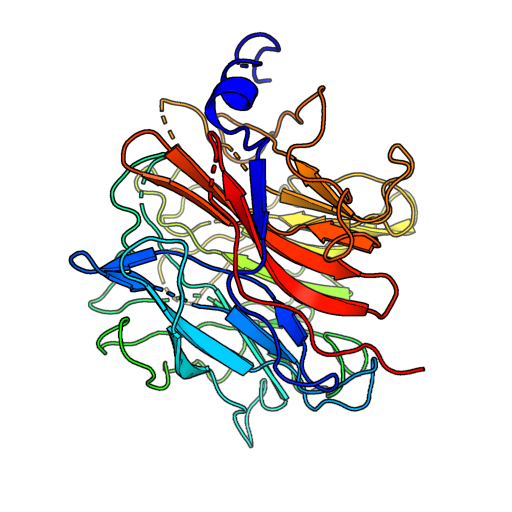462 1.00 13.57 352 ASN A C 1
ATOM 2631 O O . ASN A 1 352 ? 28.780 -8.129 27.657 1.00 14.28 352 ASN A O 1
ATOM 2636 N N . ASN A 1 353 ? 28.881 -6.462 29.180 1.00 16.18 353 ASN A N 1
ATOM 2637 C CA . ASN A 1 353 ? 30.325 -6.242 29.011 1.00 16.65 353 ASN A CA 1
ATOM 2638 C C . ASN A 1 353 ? 31.147 -7.406 29.536 1.00 16.96 353 ASN A C 1
ATOM 2639 O O . ASN A 1 353 ? 32.273 -7.601 29.056 1.00 21.64 353 ASN A O 1
ATOM 2644 N N . ALA A 1 354 ? 30.605 -8.173 30.497 1.00 16.64 354 ALA A N 1
ATOM 2645 C CA . ALA A 1 354 ? 31.226 -9.469 30.875 1.00 16.64 354 ALA A CA 1
ATOM 2646 C C . ALA A 1 354 ? 31.022 -10.588 29.832 1.00 16.83 354 ALA A C 1
ATOM 2647 O O . ALA A 1 354 ? 31.548 -11.695 29.993 1.00 19.78 354 ALA A O 1
ATOM 2649 N N . GLU A 1 355 ? 30.230 -10.298 28.801 1.00 14.90 355 GLU A N 1
ATOM 2650 C CA . GLU A 1 355 ? 29.912 -11.215 27.721 1.00 16.33 355 GLU A CA 1
ATOM 2651 C C . GLU A 1 355 ? 29.060 -12.394 28.157 1.00 14.27 355 GLU A C 1
ATOM 2652 O O . GLU A 1 355 ? 29.021 -13.420 27.486 1.00 15.39 355 GLU A O 1
ATOM 2658 N N . GLN A 1 356 ? 28.311 -12.197 29.240 1.00 13.81 356 GLN A N 1
ATOM 2659 C CA . GLN A 1 356 ? 27.247 -13.111 29.589 1.00 12.91 356 GLN A CA 1
ATOM 2660 C C . GLN A 1 356 ? 26.154 -12.954 28.541 1.00 12.22 356 GLN A C 1
ATOM 2661 O O . GLN A 1 356 ? 25.905 -11.844 28.057 1.00 13.54 356 GLN A O 1
ATOM 2667 N N . ARG A 1 357 ? 25.523 -14.060 28.175 1.00 12.09 357 ARG A N 1
ATOM 2668 C CA . ARG A 1 357 ? 24.617 -14.087 27.044 1.00 12.09 357 ARG A CA 1
ATOM 2669 C C . ARG A 1 357 ? 23.348 -14.871 27.364 1.00 11.19 357 ARG A C 1
ATOM 2670 O O . ARG A 1 357 ? 23.394 -16.052 27.682 1.00 12.15 357 ARG A O 1
ATOM 2678 N N . GLY A 1 358 ? 22.217 -14.222 27.157 1.00 10.02 358 GLY A N 1
ATOM 2679 C CA . GLY A 1 358 ? 20.905 -14.835 27.355 1.00 10.40 358 GLY A CA 1
ATOM 2680 C C . GLY A 1 358 ? 19.860 -14.189 26.495 1.00 10.42 358 GLY A C 1
ATOM 2681 O O . GLY A 1 358 ? 20.178 -13.317 25.663 1.00 11.69 358 GLY A O 1
ATOM 2682 N N . ILE A 1 359 ? 18.617 -14.630 26.667 1.00 9.80 359 ILE A N 1
ATOM 2683 C CA . ILE A 1 359 ? 17.477 -14.159 25.902 1.00 9.86 359 ILE A CA 1
ATOM 2684 C C . ILE A 1 359 ? 16.632 -13.291 26.825 1.00 9.96 359 ILE A C 1
ATOM 2685 O O . ILE A 1 359 ? 16.306 -13.699 27.965 1.00 14.58 359 ILE A O 1
ATOM 2690 N N . ALA A 1 360 ? 16.273 -12.099 26.352 1.00 10.99 360 ALA A N 1
ATOM 2691 C CA . ALA A 1 360 ? 15.410 -11.126 27.088 1.00 9.47 360 ALA A CA 1
ATOM 2692 C C . ALA A 1 360 ? 14.190 -10.736 26.269 1.00 10.50 360 ALA A C 1
ATOM 2693 O O . ALA A 1 360 ? 14.039 -11.108 25.098 1.00 11.13 360 ALA A O 1
ATOM 2695 N N . ILE A 1 361 ? 13.275 -10.015 26.917 1.00 8.86 361 ILE A N 1
ATOM 2696 C CA . ILE A 1 361 ? 12.050 -9.585 26.284 1.00 8.73 361 ILE A CA 1
ATOM 2697 C C . ILE A 1 361 ? 11.786 -8.099 26.467 1.00 9.02 361 ILE A C 1
ATOM 2698 O O . ILE A 1 361 ? 11.959 -7.567 27.571 1.00 11.58 361 ILE A O 1
ATOM 2703 N N . ALA A 1 362 ? 11.288 -7.451 25.41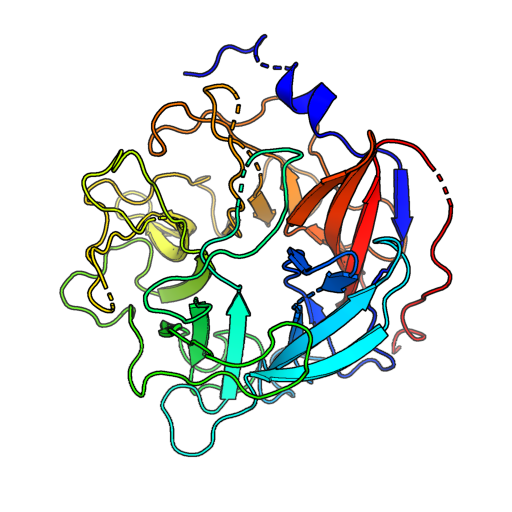9 1.00 9.71 362 ALA A N 1
ATOM 2704 C CA . ALA A 1 362 ? 10.764 -6.088 25.530 1.00 9.67 362 ALA A CA 1
ATOM 2705 C C . ALA A 1 362 ? 9.286 -6.108 25.064 1.00 9.48 362 ALA A C 1
ATOM 2706 O O . ALA A 1 362 ? 8.895 -6.946 24.260 1.00 10.73 362 ALA A O 1
ATOM 2708 N N . THR A 1 363 ? 8.448 -5.214 25.616 1.00 11.38 363 THR A N 1
ATOM 2709 C CA . THR A 1 363 ? 7.018 -5.223 25.301 1.00 10.61 363 THR A CA 1
ATOM 2710 C C . THR A 1 363 ? 6.485 -3.837 24.955 1.00 10.38 363 THR A C 1
ATOM 2711 O O . THR A 1 363 ? 7.097 -2.839 25.284 1.00 12.17 363 THR A O 1
ATOM 2715 N N . SER A 1 364 ? 5.355 -3.808 24.271 1.00 9.79 364 SER A N 1
ATOM 2716 C CA . SER A 1 364 ? 4.709 -2.557 23.871 1.00 10.37 364 SER A CA 1
ATOM 2717 C C . SER A 1 364 ? 4.022 -1.774 25.041 1.00 10.57 364 SER A C 1
ATOM 2718 O O . SER A 1 364 ? 3.854 -0.558 24.929 1.00 13.15 364 SER A O 1
ATOM 2721 N N . LYS A 1 365 ? 3.603 -2.453 26.116 1.00 12.02 365 LYS A N 1
ATOM 2722 C CA . LYS A 1 365 ? 3.288 -1.744 27.366 1.00 12.22 365 LYS A CA 1
ATOM 2723 C C . LYS A 1 365 ? 3.969 -2.459 28.523 1.00 12.31 365 LYS A C 1
ATOM 2724 O O . LYS A 1 365 ? 4.355 -3.627 28.374 1.00 14.28 365 LYS A O 1
ATOM 2730 N N . PRO A 1 366 ? 4.156 -1.768 29.667 1.00 13.02 366 PRO A N 1
ATOM 2731 C CA . PRO A 1 366 ? 4.749 -2.504 30.790 1.00 14.20 366 PRO A CA 1
ATOM 2732 C C . PRO A 1 366 ? 3.973 -3.790 31.154 1.00 16.24 366 PRO A C 1
ATOM 2733 O O . PRO A 1 366 ? 2.729 -3.757 31.278 1.00 16.83 366 PRO A O 1
ATOM 2745 N N . GLY A 1 368 ? 5.405 -5.871 33.784 1.00 16.64 368 GLY A N 1
ATOM 2746 C CA . GLY A 1 368 ? 6.188 -6.232 34.956 1.00 16.04 368 GLY A CA 1
ATOM 2747 C C . GLY A 1 368 ? 7.682 -6.302 34.684 1.00 15.74 368 GLY A C 1
ATOM 2748 O O . GLY A 1 368 ? 8.196 -5.670 33.769 1.00 17.66 368 GLY A O 1
ATOM 2749 N N . ARG A 1 369 ? 8.377 -7.058 35.523 1.00 14.44 369 ARG A N 1
ATOM 2750 C CA . ARG A 1 369 ? 9.820 -7.165 35.495 1.00 15.78 369 ARG A CA 1
ATOM 2751 C C . ARG A 1 369 ? 10.226 -8.592 35.758 1.00 14.12 369 ARG A C 1
ATOM 2752 O O . ARG A 1 369 ? 9.689 -9.229 36.644 1.00 16.67 369 ARG A O 1
ATOM 2760 N N . SER A 1 370 ? 11.204 -9.075 34.996 1.00 13.95 370 SER A N 1
ATOM 2761 C CA . SER A 1 370 ? 11.708 -10.419 35.164 1.00 10.75 370 SER A CA 1
ATOM 2762 C C . SER A 1 370 ? 12.391 -10.569 36.480 1.00 11.74 370 SER A C 1
ATOM 2763 O O . SER A 1 370 ? 13.066 -9.647 36.917 1.00 14.44 370 SER A O 1
ATOM 2766 N N . ALA A 1 371 ? 12.258 -11.746 37.107 1.00 12.15 371 ALA A N 1
ATOM 2767 C CA . ALA A 1 371 ? 13.038 -12.082 38.295 1.00 12.89 371 ALA A CA 1
ATOM 2768 C C . ALA A 1 371 ? 14.331 -12.805 37.979 1.00 13.86 371 ALA A C 1
ATOM 2769 O O . ALA A 1 371 ? 15.117 -13.065 38.880 1.00 16.50 371 ALA A O 1
ATOM 2771 N N . VAL A 1 372 ? 14.575 -13.103 36.695 1.00 14.21 372 VAL A N 1
ATOM 2772 C CA . VAL A 1 372 ? 15.769 -13.831 36.242 1.00 15.03 372 VAL A CA 1
ATOM 2773 C C . VAL A 1 372 ? 16.945 -12.877 36.199 1.00 12.70 372 VAL A C 1
ATOM 2774 O O . VAL A 1 372 ? 16.794 -11.733 35.795 1.00 13.33 372 VAL A O 1
ATOM 2778 N N . ARG A 1 373 ? 18.102 -13.341 36.654 1.00 13.56 373 ARG A N 1
ATOM 2779 C CA . ARG A 1 373 ? 19.352 -12.602 36.580 1.00 13.98 373 ARG A CA 1
ATOM 2780 C C . ARG A 1 373 ? 20.429 -13.496 35.953 1.00 14.83 373 ARG A C 1
ATOM 2781 O O . ARG A 1 373 ? 20.357 -14.721 36.030 1.00 15.58 373 ARG A O 1
ATOM 2789 N N . PHE A 1 374 ? 21.438 -12.846 35.379 1.00 14.57 374 PHE A N 1
ATOM 2790 C CA . PHE A 1 374 ? 22.688 -13.512 35.016 1.00 13.17 374 PHE A CA 1
ATOM 2791 C C . PHE A 1 374 ? 23.378 -13.873 36.344 1.00 13.56 374 PHE A C 1
ATOM 2792 O O . PHE A 1 374 ? 23.175 -13.186 37.366 1.00 14.36 374 PHE A O 1
ATOM 2800 N N . PRO A 1 375 ? 24.236 -14.905 36.325 1.00 13.82 375 PRO A N 1
ATOM 2801 C CA . PRO A 1 375 ? 25.127 -15.151 37.449 1.00 14.74 375 PRO A CA 1
ATOM 2802 C C . PRO A 1 375 ? 26.040 -13.949 37.687 1.00 14.74 375 PRO A C 1
ATOM 2803 O O . PRO A 1 375 ? 26.126 -13.031 36.849 1.00 17.28 375 PRO A O 1
ATOM 2807 N N . LYS A 1 376 ? 26.684 -13.933 38.847 1.00 17.87 376 LYS A N 1
ATOM 2808 C CA . LYS A 1 376 ? 27.697 -12.933 39.131 1.00 18.52 376 LYS A CA 1
ATOM 2809 C C . LYS A 1 376 ? 28.757 -13.084 38.047 1.00 17.53 376 LYS A C 1
ATOM 2810 O O . LYS A 1 376 ? 29.158 -14.212 37.751 1.00 18.29 376 LYS A O 1
ATOM 2812 N N . PRO A 1 377 ? 29.160 -11.977 37.391 1.00 20.00 377 PRO A N 1
ATOM 2813 C CA . PRO A 1 377 ? 30.226 -12.135 36.382 1.00 20.86 377 PRO A CA 1
ATOM 2814 C C . PRO A 1 377 ? 31.543 -12.532 37.013 1.00 19.15 377 PRO A C 1
ATOM 2815 O O . PRO A 1 377 ? 31.739 -12.300 38.215 1.00 18.80 377 PRO A O 1
ATOM 2819 N N . GLU A 1 378 ? 32.409 -13.152 36.206 1.00 21.09 378 GLU A N 1
ATOM 2820 C CA . GLU A 1 378 ? 33.778 -13.465 36.612 1.00 20.96 378 GLU A CA 1
ATOM 2821 C C . GLU A 1 378 ? 34.667 -12.247 36.591 1.00 18.63 378 GLU A C 1
ATOM 2822 O O . GLU A 1 378 ? 34.589 -11.428 35.675 1.00 25.55 378 GLU A O 1
ATOM 2828 N N . THR A 1 379 ? 35.532 -12.145 37.588 1.00 18.41 379 THR A N 1
ATOM 2829 C CA . THR A 1 379 ? 36.559 -11.113 37.636 1.00 20.17 379 THR A CA 1
ATOM 2830 C C . THR A 1 379 ? 37.631 -11.427 36.567 1.00 22.62 379 THR A C 1
ATOM 2831 O O . THR A 1 379 ? 38.204 -12.530 36.498 1.00 24.84 379 THR A O 1
#